Protein 3M9L (pdb70)

Organism: Pseudomonas fluorescens (strain ATCC BAA-477 / NRRL B-23932 / Pf-5) (NCBI:txid220664)

Sequence (197 aa):
SLSEIIKKHWVFDDGTLTIAVHDFAAIREALSIPAEEDDILTTHLAALPADESAAKHAWLLEHERDLAQGSSRRPAPGAVELVRELAGRGYRLGIILTRNAREELAHVTLEAIGLADDCFAEADVLGRDEAPPKPHPGGLLKLAEEAWDVSPSRVVGDYRFDLDCGRAAGTRTVLVNLPDNPWPEELTDWHARDCAQLRDLLSSAEGHHH

CATH classification: 3.40.50.1000 (+1 more: 1.10.260.80)

Structure (mmCIF, N/CA/C/O backbone):
data_3M9L
#
_entry.id   3M9L
#
_cell.length_a   65.990
_cell.length_b   65.990
_cell.length_c   249.775
_cell.angle_alpha   90.00
_cell.angle_beta   90.00
_cell.angle_gamma   120.00
#
_symmetry.space_group_name_H-M   'P 61 2 2'
#
loop_
_entity.id
_entity.type
_entity.pdbx_description
1 polymer 'Hydrolase, haloacid dehalogenase-like family'
2 non-polymer GLYCEROL
3 water water
#
loop_
_atom_site.group_PDB
_atom_site.id
_atom_site.type_symbol
_atom_site.label_atom_id
_atom_site.label_alt_id
_atom_site.label_comp_id
_atom_site.label_asym_id
_atom_site.label_entity_id
_atom_site.label_seq_id
_atom_site.pdbx_PDB_ins_code
_atom_site.Cartn_x
_atom_site.Cartn_y
_atom_site.Cartn_z
_atom_site.occupancy
_atom_site.B_iso_or_equiv
_atom_site.auth_seq_id
_atom_site.auth_comp_id
_atom_site.auth_asym_id
_atom_site.auth_atom_id
_atom_site.pdbx_PDB_model_num
ATOM 6 N N . SER A 1 2 ? 57.295 20.453 30.004 1.00 54.48 2 SER A N 1
ATOM 7 C CA . SER A 1 2 ? 57.954 19.175 30.315 1.00 44.59 2 SER A CA 1
ATOM 8 C C . SER A 1 2 ? 56.988 18.082 29.898 1.00 33.06 2 SER A C 1
ATOM 9 O O . SER A 1 2 ? 55.786 18.197 30.143 1.00 29.28 2 SER A O 1
ATOM 12 N N . LEU A 1 3 ? 57.506 17.040 29.249 1.00 27.81 3 LEU A N 1
ATOM 13 C CA . LEU A 1 3 ? 56.654 16.002 28.681 1.00 21.88 3 LEU A CA 1
ATOM 14 C C . LEU A 1 3 ? 55.792 15.309 29.734 1.00 21.10 3 LEU A C 1
ATOM 15 O O . LEU A 1 3 ? 54.594 15.074 29.513 1.00 22.03 3 LEU A O 1
ATOM 20 N N . SER A 1 4 ? 56.380 15.023 30.896 1.00 24.34 4 SER A N 1
ATOM 21 C CA . SER A 1 4 ? 55.637 14.344 31.970 1.00 27.83 4 SER A CA 1
ATOM 22 C C . SER A 1 4 ? 54.451 15.125 32.545 1.00 26.42 4 SER A C 1
ATOM 23 O O . SER A 1 4 ? 53.557 14.537 33.165 1.00 28.01 4 SER A O 1
ATOM 26 N N . GLU A 1 5 ? 54.441 16.434 32.333 1.00 23.52 5 GLU A N 1
ATOM 27 C CA . GLU A 1 5 ? 53.338 17.276 32.804 1.00 24.40 5 GLU A CA 1
ATOM 28 C C . GLU A 1 5 ? 52.088 17.167 31.925 1.00 25.07 5 GLU A C 1
ATOM 29 O O . GLU A 1 5 ? 50.997 17.592 32.324 1.00 25.57 5 GLU A O 1
ATOM 35 N N . ILE A 1 6 ? 52.237 16.570 30.740 1.00 21.85 6 ILE A N 1
ATOM 36 C CA A ILE A 1 6 ? 51.099 16.324 29.848 0.50 17.37 6 ILE A CA 1
ATOM 37 C CA B ILE A 1 6 ? 51.095 16.332 29.861 0.50 18.20 6 ILE A CA 1
ATOM 38 C C . ILE A 1 6 ? 50.381 15.070 30.311 1.00 17.69 6 ILE A C 1
ATOM 39 O O . ILE A 1 6 ? 50.973 13.986 30.329 1.00 21.16 6 ILE A O 1
ATOM 48 N N . LYS A 1 7 ? 49.113 15.224 30.676 1.00 15.25 7 LYS A N 1
ATOM 49 C CA A LYS A 1 7 ? 48.330 14.134 31.229 0.50 18.60 7 LYS A CA 1
ATOM 50 C CA B LYS A 1 7 ? 48.334 14.131 31.221 0.50 17.40 7 LYS A CA 1
ATOM 51 C C . LYS A 1 7 ? 47.221 13.686 30.287 1.00 19.40 7 LYS A C 1
ATOM 52 O O . LYS A 1 7 ? 46.393 12.854 30.649 1.00 17.54 7 LYS A O 1
ATOM 63 N N . HIS A 1 8 ? 47.233 14.225 29.061 1.00 17.94 8 HIS A N 1
ATOM 64 C CA . HIS A 1 8 ? 46.217 13.921 28.069 1.00 17.68 8 HIS A CA 1
ATOM 65 C C . HIS A 1 8 ? 46.929 13.614 26.753 1.00 15.62 8 HIS A C 1
ATOM 66 O O . HIS A 1 8 ? 47.558 14.495 26.181 1.00 16.43 8 HIS A O 1
ATOM 73 N N . TRP A 1 9 ? 46.870 12.350 26.325 1.00 16.75 9 TRP A N 1
ATOM 74 C CA . TRP A 1 9 ? 47.659 11.857 25.185 1.00 16.11 9 TRP A CA 1
ATOM 75 C C . TRP A 1 9 ? 46.746 11.306 24.112 1.00 14.28 9 TRP A C 1
ATOM 76 O O . TRP A 1 9 ? 45.816 10.530 24.404 1.00 19.12 9 TRP A O 1
ATOM 87 N N . VAL A 1 10 ? 46.994 11.721 22.866 1.00 14.32 10 VAL A N 1
ATOM 88 C CA . VAL A 1 10 ? 46.246 11.234 21.712 1.00 15.99 10 VAL A CA 1
ATOM 89 C C . VAL A 1 10 ? 47.231 10.587 20.741 1.00 13.07 10 VAL A C 1
ATOM 90 O O . VAL A 1 10 ? 48.311 11.118 20.493 1.00 17.08 10 VAL A O 1
ATOM 94 N N . PHE A 1 11 ? 46.850 9.422 20.224 1.00 15.20 11 PHE A N 1
ATOM 95 C CA . PHE A 1 11 ? 47.680 8.668 19.301 1.00 15.01 11 PHE A CA 1
ATOM 96 C C . PHE A 1 11 ? 46.970 8.465 17.966 1.00 14.83 11 PHE A C 1
ATOM 97 O O . PHE A 1 11 ? 45.764 8.195 17.933 1.00 19.30 11 PHE A O 1
ATOM 105 N N . ASP A 1 12 ? 47.740 8.521 16.883 1.00 15.52 12 ASP A N 1
ATOM 106 C CA . ASP A 1 12 ? 47.318 7.936 15.610 1.00 16.54 12 ASP A CA 1
ATOM 107 C C . ASP A 1 12 ? 47.403 6.392 15.788 1.00 19.48 12 ASP A C 1
ATOM 108 O O . ASP A 1 12 ? 48.069 5.911 16.714 1.00 19.15 12 ASP A O 1
ATOM 126 N N . ASP A 1 14 ? 47.485 3.626 12.752 1.00 21.08 14 ASP A N 1
ATOM 127 C CA . ASP A 1 14 ? 48.426 3.114 11.755 1.00 21.00 14 ASP A CA 1
ATOM 128 C C . ASP A 1 14 ? 49.704 3.933 11.723 1.00 19.64 14 ASP A C 1
ATOM 129 O O . ASP A 1 14 ? 49.680 5.154 11.538 1.00 26.24 14 ASP A O 1
ATOM 134 N N . GLY A 1 15 ? 50.830 3.255 11.895 1.00 16.79 15 GLY A N 1
ATOM 135 C CA . GLY A 1 15 ? 52.121 3.903 11.843 1.00 16.25 15 GLY A CA 1
ATOM 136 C C . GLY A 1 15 ? 52.672 4.316 13.205 1.00 15.57 15 GLY A C 1
ATOM 137 O O . GLY A 1 15 ? 53.867 4.573 13.332 1.00 18.58 15 GLY A O 1
ATOM 138 N N . THR A 1 16 ? 51.799 4.395 14.206 1.00 16.64 16 THR A N 1
ATOM 139 C CA . THR A 1 16 ? 52.167 4.844 15.551 1.00 15.94 16 THR A CA 1
ATOM 140 C C . THR A 1 16 ? 52.024 3.717 16.578 1.00 16.91 16 THR A C 1
ATOM 141 O O . THR A 1 16 ? 53.029 3.278 17.160 1.00 19.04 16 THR A O 1
ATOM 145 N N . LEU A 1 17 ? 50.796 3.275 16.803 1.00 16.40 17 LEU A N 1
ATOM 146 C CA . LEU A 1 17 ? 50.542 2.144 17.707 1.00 17.72 17 LEU A CA 1
ATOM 147 C C . LEU A 1 17 ? 50.645 0.784 17.027 1.00 18.91 17 LEU A C 1
ATOM 148 O O . LEU A 1 17 ? 51.038 -0.183 17.665 1.00 18.60 17 LEU A O 1
ATOM 153 N N . THR A 1 18 ? 50.275 0.708 15.753 1.00 18.66 18 THR A N 1
ATOM 154 C CA . THR A 1 18 ? 50.420 -0.545 15.000 1.00 20.32 18 THR A CA 1
ATOM 155 C C . THR A 1 18 ? 51.136 -0.288 13.692 1.00 23.95 18 THR A C 1
ATOM 156 O O . THR A 1 18 ? 51.143 0.838 13.193 1.00 20.29 18 THR A O 1
ATOM 160 N N . ILE A 1 19 ? 51.743 -1.338 13.139 1.00 19.41 19 ILE A N 1
ATOM 161 C CA . ILE A 1 19 ? 52.430 -1.235 11.844 1.00 19.76 19 ILE A CA 1
ATOM 162 C C . ILE A 1 19 ? 52.017 -2.437 10.997 1.00 20.22 19 ILE A C 1
ATOM 163 O O . ILE A 1 19 ? 51.770 -3.519 11.535 1.00 20.88 19 ILE A O 1
ATOM 168 N N . ALA A 1 20 ? 51.911 -2.234 9.676 1.00 20.15 20 ALA A N 1
ATOM 169 C CA . ALA A 1 20 ? 51.593 -3.314 8.775 1.00 19.34 20 ALA A CA 1
ATOM 170 C C . ALA A 1 20 ? 52.742 -4.311 8.786 1.00 16.74 20 ALA A C 1
ATOM 171 O O . ALA A 1 20 ? 53.929 -3.938 8.872 1.00 19.74 20 ALA A O 1
ATOM 173 N N . VAL A 1 21 ? 52.393 -5.586 8.722 1.00 17.92 21 VAL A N 1
ATOM 174 C CA . VAL A 1 21 ? 53.436 -6.583 8.532 1.00 19.52 21 VAL A CA 1
ATOM 175 C C . VAL A 1 21 ? 53.206 -7.254 7.181 1.00 19.12 21 VAL A C 1
ATOM 176 O O . VAL A 1 21 ? 52.110 -7.172 6.599 1.00 18.06 21 VAL A O 1
ATOM 180 N N . HIS A 1 22 ? 54.262 -7.871 6.666 1.00 18.76 22 HIS A N 1
ATOM 181 C CA . HIS A 1 22 ? 54.226 -8.365 5.298 1.00 18.39 22 HIS A CA 1
ATOM 182 C C . HIS A 1 22 ? 54.774 -9.778 5.217 1.00 19.27 22 HIS A C 1
ATOM 183 O O . HIS A 1 22 ? 55.495 -10.237 6.108 1.00 18.27 22 HIS A O 1
ATOM 190 N N . ASP A 1 23 ? 54.444 -10.439 4.113 1.00 18.34 23 ASP A N 1
ATOM 191 C CA . ASP A 1 23 ? 54.774 -11.840 3.920 1.00 16.69 23 ASP A CA 1
ATOM 192 C C . ASP A 1 23 ? 56.240 -11.961 3.504 1.00 16.66 23 ASP A C 1
ATOM 193 O O . ASP A 1 23 ? 56.573 -11.862 2.321 1.00 16.45 23 ASP A O 1
ATOM 198 N N . PHE A 1 24 ? 57.104 -12.179 4.492 1.00 14.85 24 PHE A N 1
ATOM 199 C CA . PHE A 1 24 ? 58.542 -12.339 4.247 1.00 15.43 24 PHE A CA 1
ATOM 200 C C . PHE A 1 24 ? 58.889 -13.451 3.256 1.00 18.09 24 PHE A C 1
ATOM 201 O O . PHE A 1 24 ? 59.763 -13.262 2.417 1.00 16.15 24 PHE A O 1
ATOM 209 N N . ALA A 1 25 ? 58.249 -14.611 3.388 1.00 17.55 25 ALA A N 1
ATOM 210 C CA . ALA A 1 25 ? 58.545 -15.738 2.479 1.00 17.90 25 ALA A CA 1
ATOM 211 C C . ALA A 1 25 ? 58.215 -15.372 1.028 1.00 16.13 25 ALA A C 1
ATOM 212 O O . ALA A 1 25 ? 58.971 -15.690 0.120 1.00 17.48 25 ALA A O 1
ATOM 214 N N . ALA A 1 26 ? 57.096 -14.688 0.830 1.00 13.88 26 ALA A N 1
ATOM 215 C CA . ALA A 1 26 ? 56.693 -14.246 -0.516 1.00 14.21 26 ALA A CA 1
ATOM 216 C C . ALA A 1 26 ? 57.641 -13.190 -1.077 1.00 17.62 26 ALA A C 1
ATOM 217 O O . ALA A 1 26 ? 57.982 -13.215 -2.262 1.00 15.77 26 ALA A O 1
ATOM 219 N N . ILE A 1 27 ? 58.088 -12.272 -0.226 1.00 16.31 27 ILE A N 1
ATOM 220 C CA . ILE A 1 27 ? 59.107 -11.293 -0.645 1.00 14.43 27 ILE A CA 1
ATOM 221 C C . ILE A 1 27 ? 60.423 -11.960 -1.032 1.00 14.71 27 ILE A C 1
ATOM 222 O O . ILE A 1 27 ? 60.993 -11.655 -2.083 1.00 14.12 27 ILE A O 1
ATOM 227 N N . ARG A 1 28 ? 60.877 -12.912 -0.215 1.00 13.51 28 ARG A N 1
ATOM 228 C CA . ARG A 1 28 ? 62.148 -13.575 -0.466 1.00 12.99 28 ARG A CA 1
ATOM 229 C C . ARG A 1 28 ? 62.124 -14.343 -1.778 1.00 15.12 28 ARG A C 1
ATOM 230 O O . ARG A 1 28 ? 63.110 -14.358 -2.512 1.00 18.18 28 ARG A O 1
ATOM 238 N N . GLU A 1 29 ? 60.982 -14.962 -2.049 1.00 15.99 29 GLU A N 1
ATOM 239 C CA . GLU A 1 29 ? 60.798 -15.728 -3.289 1.00 16.53 29 GLU A CA 1
ATOM 240 C C . GLU A 1 29 ? 60.810 -14.810 -4.518 1.00 16.55 29 GLU A C 1
ATOM 241 O O . GLU A 1 29 ? 61.574 -15.037 -5.462 1.00 18.30 29 GLU A O 1
ATOM 247 N N . ALA A 1 30 ? 59.981 -13.767 -4.476 1.00 14.97 30 ALA A N 1
ATOM 248 C CA . ALA A 1 30 ? 59.857 -12.825 -5.590 1.00 15.49 30 ALA A CA 1
ATOM 249 C C . ALA A 1 30 ? 61.144 -12.067 -5.902 1.00 16.45 30 ALA A C 1
ATOM 250 O O . ALA A 1 30 ? 61.452 -11.827 -7.072 1.00 17.69 30 ALA A O 1
ATOM 252 N N . LEU A 1 31 ? 61.889 -11.716 -4.856 1.00 15.89 31 LEU A N 1
ATOM 253 C CA . LEU A 1 31 ? 63.107 -10.923 -5.005 1.00 15.31 31 LEU A CA 1
ATOM 254 C C . LEU A 1 31 ? 64.389 -11.731 -4.992 1.00 15.89 31 LEU A C 1
ATOM 255 O O . LEU A 1 31 ? 65.481 -11.159 -5.017 1.00 14.89 31 LEU A O 1
ATOM 260 N N . SER A 1 32 ? 64.268 -13.056 -4.951 1.00 17.16 32 SER A N 1
ATOM 261 C CA . SER A 1 32 ? 65.431 -13.941 -5.039 1.00 18.60 32 SER A CA 1
ATOM 262 C C . SER A 1 32 ? 66.451 -13.668 -3.916 1.00 16.32 32 SER A C 1
ATOM 263 O O . SER A 1 32 ? 67.670 -13.542 -4.148 1.00 16.76 32 SER A O 1
ATOM 266 N N . ILE A 1 33 ? 65.944 -13.560 -2.692 1.00 16.62 33 ILE A N 1
ATOM 267 C CA . ILE A 1 33 ? 66.798 -13.291 -1.538 1.00 15.80 33 ILE A CA 1
ATOM 268 C C . ILE A 1 33 ? 67.234 -14.642 -0.970 1.00 15.92 33 ILE A C 1
ATOM 269 O O . ILE A 1 33 ? 66.376 -15.509 -0.701 1.00 19.53 33 ILE A O 1
ATOM 274 N N . PRO A 1 34 ? 68.545 -14.823 -0.793 1.00 17.51 34 PRO A N 1
ATOM 275 C CA . PRO A 1 34 ? 69.051 -16.036 -0.165 1.00 21.12 34 PRO A CA 1
ATOM 276 C C . PRO A 1 34 ? 68.599 -16.094 1.297 1.00 20.48 34 PRO A C 1
ATOM 277 O O . PRO A 1 34 ? 68.474 -15.060 1.963 1.00 18.52 34 PRO A O 1
ATOM 281 N N . ALA A 1 35 ? 68.366 -17.302 1.778 1.00 18.01 35 ALA A N 1
ATOM 282 C CA . ALA A 1 35 ? 67.928 -17.532 3.171 1.00 18.55 35 ALA A CA 1
ATOM 283 C C . ALA A 1 35 ? 68.865 -16.955 4.222 1.00 16.70 35 ALA A C 1
ATOM 284 O O . ALA A 1 35 ? 68.420 -16.538 5.291 1.00 17.60 35 ALA A O 1
ATOM 286 N N . GLU A 1 36 ? 70.159 -16.939 3.919 1.00 18.44 36 GLU A N 1
ATOM 287 C CA A GLU A 1 36 ? 71.162 -16.444 4.859 0.50 21.88 36 GLU A CA 1
ATOM 288 C CA B GLU A 1 36 ? 71.162 -16.443 4.859 0.50 17.00 36 GLU A CA 1
ATOM 289 C C . GLU A 1 36 ? 71.265 -14.922 4.933 1.00 21.09 36 GLU A C 1
ATOM 290 O O . GLU A 1 36 ? 71.958 -14.379 5.793 1.00 19.42 36 GLU A O 1
ATOM 301 N N . ASP A 1 37 ? 70.573 -14.241 4.026 1.00 18.26 37 ASP A N 1
ATOM 302 C CA . ASP A 1 37 ? 70.589 -12.776 3.980 1.00 16.25 37 ASP A CA 1
ATOM 303 C C . ASP A 1 37 ? 69.299 -12.144 4.499 1.00 17.62 37 ASP A C 1
ATOM 304 O O . ASP A 1 37 ? 68.218 -12.662 4.310 1.00 19.54 37 ASP A O 1
ATOM 309 N N . ASP A 1 38 ? 69.448 -10.992 5.142 1.00 16.43 38 ASP A N 1
ATOM 310 C CA . ASP A 1 38 ? 68.322 -10.119 5.456 1.00 13.16 38 ASP A CA 1
ATOM 311 C C . ASP A 1 38 ? 67.845 -9.469 4.152 1.00 16.02 38 ASP A C 1
ATOM 312 O O . ASP A 1 38 ? 68.665 -9.112 3.305 1.00 18.35 38 ASP A O 1
ATOM 317 N N . ILE A 1 39 ? 66.534 -9.308 3.997 1.00 15.78 39 ILE A N 1
ATOM 318 C CA . ILE A 1 39 ? 65.975 -8.751 2.737 1.00 16.27 39 ILE A CA 1
ATOM 319 C C . ILE A 1 39 ? 66.542 -7.364 2.378 1.00 16.02 39 ILE A C 1
ATOM 320 O O . ILE A 1 39 ? 67.069 -7.173 1.277 1.00 15.44 39 ILE A O 1
ATOM 325 N N . LEU A 1 40 ? 66.437 -6.413 3.298 1.00 16.07 40 LEU A N 1
ATOM 326 C CA . LEU A 1 40 ? 66.906 -5.043 3.036 1.00 19.24 40 LEU A CA 1
ATOM 327 C C . LEU A 1 40 ? 68.398 -4.961 2.820 1.00 20.33 40 LEU A C 1
ATOM 328 O O . LEU A 1 40 ? 68.856 -4.288 1.906 1.00 20.42 40 LEU A O 1
ATOM 333 N N . THR A 1 41 ? 69.168 -5.650 3.659 1.00 19.02 41 THR A N 1
ATOM 334 C CA A THR A 1 41 ? 70.630 -5.674 3.537 0.50 19.18 41 THR A CA 1
ATOM 335 C CA B THR A 1 41 ? 70.615 -5.592 3.490 0.50 21.34 41 THR A CA 1
ATOM 336 C C . THR A 1 41 ? 71.055 -6.235 2.178 1.00 23.73 41 THR A C 1
ATOM 337 O O . THR A 1 41 ? 71.952 -5.706 1.516 1.00 20.81 41 THR A O 1
ATOM 344 N N . HIS A 1 42 ? 70.403 -7.330 1.778 1.00 18.94 42 HIS A N 1
ATOM 345 C CA . HIS A 1 42 ? 70.693 -7.968 0.484 1.00 16.46 42 HIS A CA 1
ATOM 346 C C . HIS A 1 42 ? 70.395 -7.019 -0.670 1.00 21.79 42 HIS A C 1
ATOM 347 O O . HIS A 1 42 ? 71.200 -6.882 -1.588 1.00 22.85 42 HIS A O 1
ATOM 354 N N . LEU A 1 43 ? 69.240 -6.370 -0.609 1.00 18.83 43 LEU A N 1
ATOM 355 C CA . LEU A 1 43 ? 68.848 -5.419 -1.654 1.00 22.13 43 LEU A CA 1
ATOM 356 C C . LEU A 1 43 ? 69.803 -4.235 -1.744 1.00 23.73 43 LEU A C 1
ATOM 357 O O . LEU A 1 43 ? 70.180 -3.836 -2.845 1.00 26.10 43 LEU A O 1
ATOM 362 N N . ALA A 1 44 ? 70.231 -3.709 -0.595 1.00 24.85 44 ALA A N 1
ATOM 363 C CA . ALA A 1 44 ? 71.190 -2.600 -0.594 1.00 25.62 44 ALA A CA 1
ATOM 364 C C . ALA A 1 44 ? 72.540 -2.988 -1.210 1.00 28.33 44 ALA A C 1
ATOM 365 O O . ALA A 1 44 ? 73.216 -2.139 -1.781 1.00 33.42 44 ALA A O 1
ATOM 367 N N . ALA A 1 45 ? 72.919 -4.266 -1.120 1.00 27.82 45 ALA A N 1
ATOM 368 C CA . ALA A 1 45 ? 74.192 -4.725 -1.678 1.00 32.22 45 ALA A CA 1
ATOM 369 C C . ALA A 1 45 ? 74.160 -5.030 -3.185 1.00 30.82 45 ALA A C 1
ATOM 370 O O . ALA A 1 45 ? 75.211 -5.175 -3.810 1.00 31.20 45 ALA A O 1
ATOM 372 N N . LEU A 1 46 ? 72.962 -5.119 -3.765 1.00 27.69 46 LEU A N 1
ATOM 373 C CA . LEU A 1 46 ? 72.800 -5.396 -5.203 1.00 26.76 46 LEU A CA 1
ATOM 374 C C . LEU A 1 46 ? 73.252 -4.228 -6.101 1.00 26.30 46 LEU A C 1
ATOM 375 O O . LEU A 1 46 ? 73.277 -3.082 -5.642 1.00 24.09 46 LEU A O 1
ATOM 380 N N . PRO A 1 47 ? 73.563 -4.510 -7.387 1.00 28.77 47 PRO A N 1
ATOM 381 C CA . PRO A 1 47 ? 73.796 -3.400 -8.315 1.00 29.13 47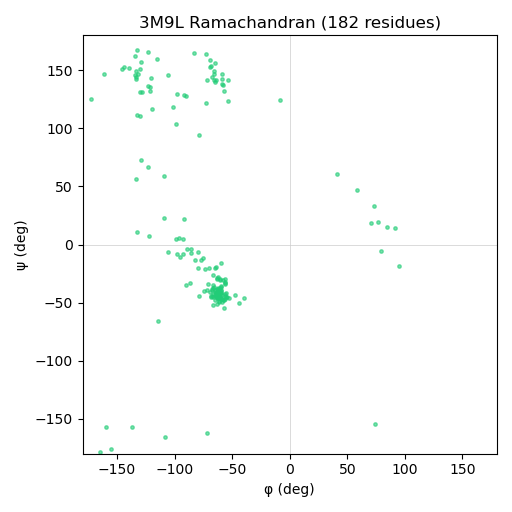 PRO A CA 1
ATOM 382 C C . PRO A 1 47 ? 72.622 -2.433 -8.307 1.00 28.76 47 PRO A C 1
ATOM 383 O O . PRO A 1 47 ? 71.473 -2.865 -8.173 1.00 24.06 47 PRO A O 1
ATOM 387 N N . ALA A 1 48 ? 72.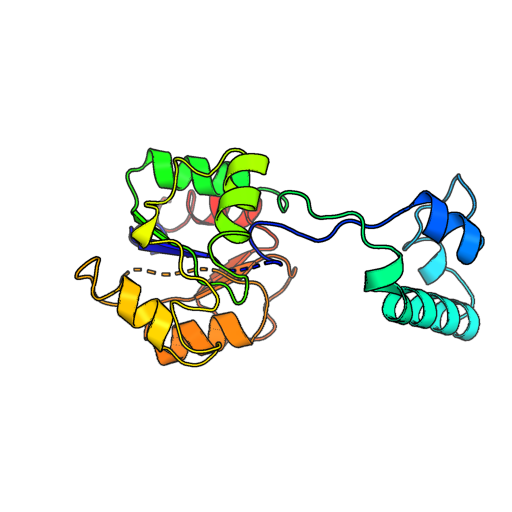923 -1.138 -8.392 1.00 26.33 48 ALA A N 1
ATOM 388 C CA . ALA A 1 48 ? 71.917 -0.070 -8.272 1.00 26.77 48 ALA A CA 1
ATOM 389 C C . ALA A 1 48 ? 70.598 -0.273 -9.033 1.00 24.49 48 ALA A C 1
ATOM 390 O O . ALA A 1 48 ? 69.518 -0.136 -8.446 1.00 23.82 48 ALA A O 1
ATOM 392 N N . ASP A 1 49 ? 70.673 -0.606 -10.323 1.00 24.55 49 ASP A N 1
ATOM 393 C CA . ASP A 1 49 ? 69.465 -0.780 -11.143 1.00 19.49 49 ASP A CA 1
ATOM 394 C C . ASP A 1 49 ? 68.622 -1.988 -10.698 1.00 20.74 49 ASP A C 1
ATOM 395 O O . ASP A 1 49 ? 67.387 -1.939 -10.741 1.00 21.97 49 ASP A O 1
ATOM 400 N N . GLU A 1 50 ? 69.297 -3.067 -10.305 1.00 21.29 50 GLU A N 1
ATOM 401 C CA . GLU A 1 50 ? 68.604 -4.244 -9.797 1.00 21.63 50 GLU A CA 1
ATOM 402 C C . GLU A 1 50 ? 67.919 -3.924 -8.461 1.00 21.33 50 GLU A C 1
ATOM 403 O O . GLU A 1 50 ? 66.748 -4.268 -8.254 1.00 19.97 50 GLU A O 1
ATOM 409 N N . SER A 1 51 ? 68.648 -3.249 -7.570 1.00 21.25 51 SER A N 1
ATOM 410 C CA . SER A 1 51 ? 68.084 -2.848 -6.271 1.00 19.63 51 SER A CA 1
ATOM 411 C C . SER A 1 51 ? 66.857 -1.953 -6.466 1.00 19.52 51 SER A C 1
ATOM 412 O O . SER A 1 51 ? 65.824 -2.141 -5.824 1.00 18.01 51 SER A O 1
ATOM 415 N N . ALA A 1 52 ? 66.973 -1.006 -7.394 1.00 20.65 52 ALA A N 1
ATOM 416 C CA . ALA A 1 52 ? 65.885 -0.071 -7.688 1.00 20.38 52 ALA A CA 1
ATOM 417 C C . ALA A 1 52 ? 64.640 -0.785 -8.201 1.00 16.40 52 ALA A C 1
ATOM 418 O O . ALA A 1 52 ? 63.549 -0.473 -7.780 1.00 18.57 52 ALA A O 1
ATOM 420 N N . ALA A 1 53 ? 64.822 -1.752 -9.098 1.00 17.59 53 ALA A N 1
ATOM 421 C CA . ALA A 1 53 ? 63.694 -2.482 -9.666 1.00 15.12 53 ALA A CA 1
ATOM 422 C C . ALA A 1 53 ? 62.986 -3.282 -8.577 1.00 16.09 53 ALA A C 1
ATOM 423 O O . ALA A 1 53 ? 61.756 -3.314 -8.526 1.00 16.20 53 ALA A O 1
ATOM 425 N N . LYS A 1 54 ? 63.773 -3.883 -7.688 1.00 17.28 54 LYS A N 1
ATOM 426 C CA . LYS A 1 54 ? 63.205 -4.750 -6.642 1.00 16.71 54 LYS A CA 1
ATOM 427 C C . LYS A 1 54 ? 62.524 -3.958 -5.525 1.00 15.49 54 LYS A C 1
ATOM 428 O O . LYS A 1 54 ? 61.446 -4.314 -5.076 1.00 16.19 54 LYS A O 1
ATOM 434 N N . HIS A 1 55 ? 63.125 -2.841 -5.124 1.00 17.80 55 HIS A N 1
ATOM 435 C CA . HIS A 1 55 ? 62.448 -1.908 -4.198 1.00 18.37 55 HIS A CA 1
ATOM 436 C C . HIS A 1 55 ? 61.155 -1.334 -4.769 1.00 18.67 55 HIS A C 1
ATOM 437 O O . HIS A 1 55 ? 60.161 -1.219 -4.059 1.00 19.92 55 HIS A O 1
ATOM 444 N N . ALA A 1 56 ? 61.155 -1.010 -6.064 1.00 16.98 56 ALA A N 1
ATOM 445 C CA . ALA A 1 56 ? 59.943 -0.510 -6.708 1.00 15.41 56 ALA A CA 1
ATOM 446 C C . ALA A 1 56 ? 58.852 -1.557 -6.689 1.00 16.28 56 AL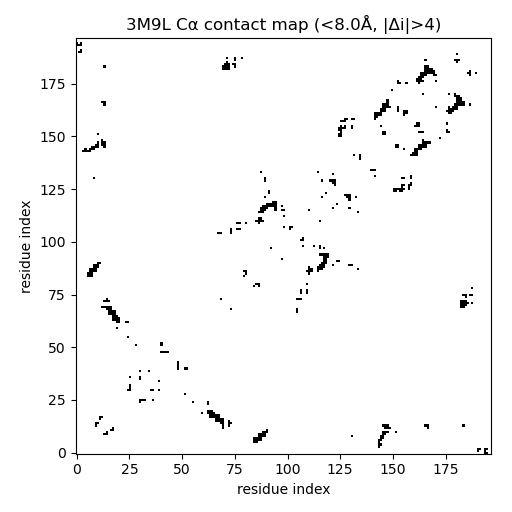A A C 1
ATOM 447 O O . ALA A 1 56 ? 57.701 -1.243 -6.434 1.00 19.09 56 ALA A O 1
ATOM 449 N N . TRP A 1 57 ? 59.233 -2.813 -6.937 1.00 16.59 57 TRP A N 1
ATOM 450 C CA . TRP A 1 57 ? 58.260 -3.907 -6.945 1.00 15.75 57 TRP A CA 1
ATOM 451 C C . TRP A 1 57 ? 57.650 -4.071 -5.553 1.00 15.23 57 TRP A C 1
ATOM 452 O O . TRP A 1 57 ? 56.441 -4.262 -5.376 1.00 15.42 57 TRP A O 1
ATOM 463 N N . LEU A 1 58 ? 58.503 -3.978 -4.545 1.00 17.32 58 LEU A N 1
ATOM 464 C CA . LEU A 1 58 ? 58.086 -4.175 -3.168 1.00 19.46 58 LEU A CA 1
ATOM 465 C C . LEU A 1 58 ? 57.061 -3.102 -2.780 1.00 19.33 58 LEU A C 1
ATOM 466 O O . LEU A 1 58 ? 55.991 -3.409 -2.255 1.00 17.52 58 LEU A O 1
ATOM 471 N N . LEU A 1 59 ? 57.351 -1.851 -3.126 1.00 15.74 59 LEU A N 1
ATOM 472 C CA . LEU A 1 59 ? 56.414 -0.759 -2.871 1.00 19.90 59 LEU A CA 1
ATOM 473 C C . LEU A 1 59 ? 55.108 -0.925 -3.660 1.00 23.41 59 LEU A C 1
ATOM 474 O O . LEU A 1 59 ? 54.010 -0.771 -3.118 1.00 22.71 59 LEU A O 1
ATOM 479 N N . GLU A 1 60 ? 55.225 -1.288 -4.935 1.00 19.17 60 GLU A N 1
ATOM 480 C CA . GLU A 1 60 ? 54.055 -1.550 -5.793 1.00 19.50 60 GLU A CA 1
ATOM 481 C C . GLU A 1 60 ? 53.119 -2.613 -5.211 1.00 24.38 60 GLU A C 1
ATOM 482 O O . GLU A 1 60 ? 51.901 -2.544 -5.386 1.00 25.91 60 GLU A O 1
ATOM 488 N N . HIS A 1 61 ? 53.701 -3.599 -4.524 1.00 18.50 61 HIS A N 1
ATOM 489 C CA . HIS A 1 61 ? 52.909 -4.733 -4.055 1.00 14.66 61 HIS A CA 1
ATOM 490 C C . HIS A 1 61 ? 52.701 -4.751 -2.549 1.00 18.45 61 HIS A C 1
ATOM 491 O O . HIS A 1 61 ? 52.386 -5.787 -1.964 1.00 16.67 61 HIS A O 1
ATOM 498 N N . GLU A 1 62 ? 52.822 -3.577 -1.930 1.00 18.85 62 GLU A N 1
ATOM 499 C CA . GLU A 1 62 ? 52.721 -3.479 -0.480 1.00 18.48 62 GLU A CA 1
ATOM 500 C C . GLU A 1 62 ? 51.398 -4.074 0.015 1.00 19.04 62 GLU A C 1
ATOM 501 O O . GLU A 1 62 ? 51.392 -4.844 0.980 1.00 21.52 62 GLU A O 1
ATOM 507 N N . ARG A 1 63 ? 50.286 -3.749 -0.638 1.00 19.93 63 ARG A N 1
ATOM 508 C CA . ARG A 1 63 ? 48.997 -4.285 -0.193 1.00 21.37 63 ARG A CA 1
ATOM 509 C C . ARG A 1 63 ? 48.848 -5.778 -0.495 1.00 23.26 63 ARG A C 1
ATOM 510 O O . ARG A 1 63 ? 48.335 -6.510 0.336 1.00 22.47 63 ARG A O 1
ATOM 518 N N . ASP A 1 64 ? 49.335 -6.218 -1.654 1.00 22.46 64 ASP A N 1
ATOM 519 C CA . ASP A 1 64 ? 49.367 -7.653 -2.006 1.00 19.55 64 ASP A CA 1
ATOM 520 C C . ASP A 1 64 ? 50.114 -8.515 -0.975 1.00 23.04 64 ASP A C 1
ATOM 521 O O . ASP A 1 64 ? 49.773 -9.677 -0.759 1.00 23.40 64 ASP A O 1
ATOM 526 N N . LEU A 1 65 ? 51.143 -7.940 -0.364 1.00 17.18 65 LEU A N 1
ATOM 527 C CA . LEU A 1 65 ? 52.043 -8.672 0.537 1.00 14.07 65 LEU A CA 1
ATOM 528 C C . LEU A 1 65 ? 51.655 -8.529 2.005 1.00 18.58 65 LEU A C 1
ATOM 529 O O . LEU A 1 65 ? 52.218 -9.217 2.864 1.00 19.31 65 LEU A O 1
ATOM 534 N N . ALA A 1 66 ? 50.726 -7.618 2.293 1.00 21.78 66 ALA A N 1
ATOM 535 C CA . ALA A 1 66 ? 50.367 -7.316 3.672 1.00 22.58 66 ALA A CA 1
ATOM 536 C C . ALA A 1 66 ? 49.668 -8.498 4.337 1.00 26.11 66 ALA A C 1
ATOM 537 O O . ALA A 1 66 ? 48.922 -9.252 3.688 1.00 24.54 66 ALA A O 1
ATOM 539 N N . GLN A 1 67 ? 49.945 -8.667 5.627 1.00 24.08 67 GLN A N 1
ATOM 540 C CA . GLN A 1 67 ? 49.337 -9.731 6.437 1.00 24.40 67 GLN A CA 1
ATOM 541 C C . GLN A 1 67 ? 48.859 -9.155 7.765 1.00 26.72 67 GLN A C 1
ATOM 542 O O . GLN A 1 67 ? 49.282 -9.612 8.836 1.00 27.25 67 GLN A O 1
ATOM 548 N N . GLY A 1 68 ? 48.009 -8.137 7.680 1.00 24.07 68 GLY A N 1
ATOM 549 C CA . GLY A 1 68 ? 47.465 -7.493 8.865 1.00 25.95 68 GLY A CA 1
ATOM 550 C C . GLY A 1 68 ? 48.523 -6.627 9.509 1.00 24.31 68 GLY A C 1
ATOM 551 O O . GLY A 1 68 ? 49.473 -6.179 8.841 1.00 21.89 68 GLY A O 1
ATOM 552 N N . SER A 1 69 ? 48.372 -6.412 10.810 1.00 24.76 69 SER A N 1
ATOM 553 C CA A SER A 1 69 ? 49.255 -5.507 11.543 0.50 22.27 69 SER A CA 1
ATOM 554 C CA B SER A 1 69 ? 49.243 -5.501 11.547 0.50 23.80 69 SER A CA 1
ATOM 555 C C . SER A 1 69 ? 49.723 -6.113 12.858 1.00 24.12 69 SER A C 1
ATOM 556 O O . SER A 1 69 ? 49.160 -7.111 13.322 1.00 26.70 69 SER A O 1
ATOM 561 N N . ARG A 1 70 ? 50.771 -5.510 13.429 1.00 21.65 70 ARG A N 1
ATOM 562 C CA A ARG A 1 70 ? 51.289 -5.885 14.749 0.50 21.20 70 ARG A CA 1
ATOM 563 C CA B ARG A 1 70 ? 51.310 -5.883 14.739 0.50 22.34 70 ARG A CA 1
ATOM 564 C C . ARG A 1 70 ? 51.519 -4.604 15.560 1.00 21.13 70 ARG A C 1
ATOM 565 O O . ARG A 1 70 ? 51.613 -3.523 14.988 1.00 19.94 70 ARG A O 1
ATOM 580 N N . PRO A 1 71 ? 51.620 -4.723 16.907 1.00 23.07 71 PRO A N 1
ATOM 581 C CA . PRO A 1 71 ? 51.939 -3.493 17.621 1.00 16.70 71 PRO A CA 1
ATOM 582 C C . PRO A 1 71 ? 53.316 -2.977 17.240 1.00 17.92 71 PRO A C 1
ATOM 583 O O . PRO A 1 71 ? 54.258 -3.757 17.037 1.00 19.16 71 PRO A O 1
ATOM 587 N N . ALA A 1 72 ? 53.424 -1.660 17.135 1.00 15.02 72 ALA A N 1
ATOM 588 C CA . ALA A 1 72 ? 54.697 -1.003 16.867 1.00 18.72 72 ALA A CA 1
ATOM 589 C C . ALA A 1 72 ? 55.632 -1.128 18.069 1.00 17.12 72 ALA A C 1
ATOM 590 O O . ALA A 1 72 ? 55.171 -1.337 19.205 1.00 20.06 72 ALA A O 1
ATOM 592 N N . PRO A 1 73 ? 56.962 -1.099 17.833 1.00 21.06 73 PRO A N 1
ATOM 593 C CA . PRO A 1 73 ? 57.917 -1.300 18.924 1.00 20.58 73 PRO A CA 1
ATOM 594 C C . PRO A 1 73 ? 57.694 -0.365 20.102 1.00 19.70 73 PRO A C 1
ATOM 595 O O . PRO A 1 73 ? 57.664 0.861 19.928 1.00 17.81 73 PRO A O 1
ATOM 599 N N . GLY A 1 74 ? 57.500 -0.943 21.294 1.00 18.51 74 GLY A N 1
ATOM 600 C CA . GLY A 1 74 ? 57.305 -0.138 22.489 1.00 19.86 74 GLY A CA 1
ATOM 601 C C . GLY A 1 74 ? 55.896 0.440 22.669 1.00 15.98 74 GLY A C 1
ATOM 602 O O . GLY A 1 74 ? 55.628 1.075 23.699 1.00 17.74 74 GLY A O 1
ATOM 603 N N . ALA A 1 75 ? 55.014 0.259 21.690 1.00 15.31 75 ALA A N 1
ATOM 604 C CA . ALA A 1 75 ? 53.658 0.891 21.757 1.00 18.87 75 ALA A CA 1
ATOM 605 C C . ALA A 1 75 ? 52.822 0.401 22.930 1.00 19.37 75 ALA A C 1
ATOM 606 O O . ALA A 1 75 ? 52.276 1.202 23.701 1.00 15.92 75 ALA A O 1
ATOM 608 N N . VAL A 1 76 ? 52.714 -0.917 23.058 1.00 17.29 76 VAL A N 1
ATOM 609 C CA . VAL A 1 76 ? 51.991 -1.527 24.181 1.00 17.95 76 VAL A CA 1
ATOM 610 C C . VAL A 1 76 ? 52.539 -1.062 25.522 1.00 18.29 76 VAL A C 1
ATOM 611 O O . VAL A 1 76 ? 51.774 -0.649 26.410 1.00 16.06 76 VAL A O 1
ATOM 615 N N . GLU A 1 77 ? 53.867 -1.086 25.650 1.00 18.85 77 GLU A N 1
ATOM 616 C CA . GLU A 1 77 ? 54.542 -0.735 26.891 1.00 23.05 77 GLU A CA 1
ATOM 617 C C . GLU A 1 77 ? 54.279 0.725 27.233 1.00 17.53 77 GLU A C 1
ATOM 618 O O . GLU A 1 77 ? 53.987 1.066 28.391 1.00 16.58 77 GLU A O 1
ATOM 624 N N . LEU A 1 78 ? 54.355 1.587 26.222 1.00 17.41 78 LEU A N 1
ATOM 625 C CA . LEU A 1 78 ? 54.106 3.022 26.453 1.00 16.91 78 LEU A CA 1
ATOM 626 C C . LEU A 1 78 ? 52.648 3.290 26.887 1.00 16.96 78 LEU A C 1
ATOM 627 O O . LEU A 1 78 ? 52.411 4.044 27.843 1.00 16.40 78 LEU A O 1
ATOM 632 N N . VAL A 1 79 ? 51.687 2.707 26.182 1.00 14.45 79 VAL A N 1
ATOM 633 C CA . VAL A 1 79 ? 50.264 2.933 26.508 1.00 15.09 79 VAL A CA 1
ATOM 634 C C . VAL A 1 79 ? 49.962 2.418 27.927 1.00 19.10 79 VAL A C 1
ATOM 635 O O . VAL A 1 79 ? 49.289 3.082 28.723 1.00 17.83 79 VAL A O 1
ATOM 639 N N . ARG A 1 80 ? 50.486 1.237 28.249 1.00 15.72 80 ARG A N 1
ATOM 640 C CA . ARG A 1 80 ? 50.297 0.712 29.602 1.00 16.09 80 ARG A CA 1
ATOM 641 C C . ARG A 1 80 ? 50.920 1.593 30.677 1.00 15.03 80 ARG A C 1
ATOM 642 O O . ARG A 1 80 ? 50.340 1.778 31.756 1.00 16.35 80 ARG A O 1
ATOM 650 N N . GLU A 1 81 ? 52.109 2.127 30.414 1.00 14.50 81 GLU A N 1
ATOM 651 C CA . GLU A 1 81 ? 52.745 3.069 31.333 1.00 17.13 81 GLU A CA 1
ATOM 652 C C . GLU A 1 81 ? 51.872 4.312 31.579 1.00 15.21 81 GLU A C 1
ATOM 653 O O . GLU A 1 81 ? 51.647 4.711 32.734 1.00 14.61 81 GLU A O 1
ATOM 659 N N . LEU A 1 82 ? 51.389 4.909 30.492 1.00 16.13 82 LEU A N 1
ATOM 660 C CA . LEU A 1 82 ? 50.540 6.102 30.573 1.00 17.51 82 LEU A CA 1
ATOM 661 C C . LEU A 1 82 ? 49.229 5.803 31.295 1.00 13.16 82 LEU A C 1
ATOM 662 O O . LEU A 1 82 ? 48.837 6.555 32.193 1.00 16.46 82 LEU A O 1
ATOM 667 N N . ALA A 1 83 ? 48.567 4.697 30.944 1.00 17.49 83 ALA A N 1
ATOM 668 C CA . ALA A 1 83 ? 47.314 4.303 31.592 1.00 17.28 83 ALA A CA 1
ATOM 669 C C . ALA A 1 83 ? 47.554 4.074 33.091 1.00 20.73 83 ALA A C 1
ATOM 670 O O . ALA A 1 83 ? 46.735 4.480 33.933 1.00 19.59 83 ALA A O 1
ATOM 672 N N . GLY A 1 84 ? 48.686 3.444 33.413 1.00 16.75 84 GLY A N 1
ATOM 673 C CA . GLY A 1 84 ? 49.083 3.211 34.817 1.00 15.38 84 GLY A CA 1
ATOM 674 C C . GLY A 1 84 ? 49.225 4.458 35.668 1.00 16.40 84 GLY A C 1
ATOM 675 O O . GLY A 1 84 ? 48.999 4.409 36.880 1.00 18.18 84 GLY A O 1
ATOM 676 N N . ARG A 1 85 ? 49.608 5.571 35.040 1.00 15.18 85 ARG A N 1
ATOM 677 C CA . ARG A 1 85 ? 49.673 6.876 35.711 1.00 14.77 85 ARG A CA 1
ATOM 678 C C . ARG A 1 85 ? 48.300 7.515 35.936 1.00 17.14 85 ARG A C 1
ATOM 679 O O . ARG A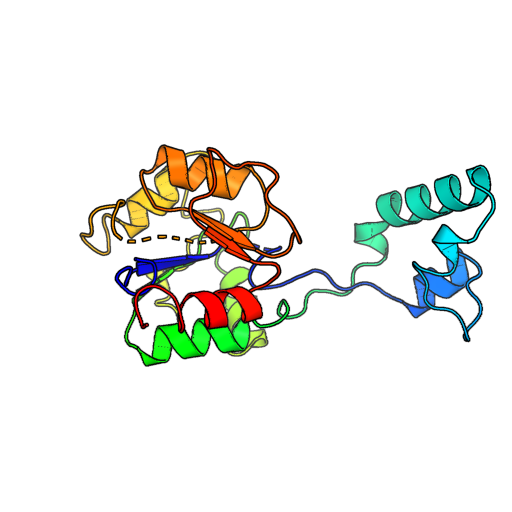 1 85 ? 48.187 8.513 36.657 1.00 20.62 85 ARG A O 1
ATOM 687 N N . GLY A 1 86 ? 47.278 6.955 35.305 1.00 18.26 86 GLY A N 1
ATOM 688 C CA . GLY A 1 86 ? 45.925 7.524 35.350 1.00 21.28 86 GLY A CA 1
ATOM 689 C C . GLY A 1 86 ? 45.723 8.616 34.303 1.00 25.81 86 GLY A C 1
ATOM 690 O O . GLY A 1 86 ? 44.753 9.388 34.377 1.00 21.67 86 GLY A O 1
ATOM 691 N N . TYR A 1 87 ? 46.630 8.684 33.323 1.00 20.86 87 TYR A N 1
ATOM 692 C CA . TYR A 1 87 ? 46.512 9.669 32.229 1.00 21.00 87 TYR A CA 1
ATOM 693 C C . TYR A 1 87 ? 45.328 9.362 31.315 1.00 20.43 87 TYR A C 1
ATOM 694 O O . TYR A 1 87 ? 44.880 8.206 31.200 1.00 19.61 87 TYR A O 1
ATOM 703 N N . ARG A 1 88 ? 44.789 10.380 30.670 1.00 17.77 88 ARG A N 1
ATOM 704 C CA . ARG A 1 88 ? 43.652 10.204 29.780 1.00 18.09 88 ARG A CA 1
ATOM 705 C C . ARG A 1 88 ? 44.167 9.977 28.379 1.00 17.30 88 ARG A C 1
ATOM 706 O O . ARG A 1 88 ? 44.921 10.722 27.948 1.00 19.01 88 ARG A O 1
ATOM 714 N N . LEU A 1 89 ? 43.718 8.932 27.723 1.00 17.71 89 LEU A N 1
ATOM 715 C CA . LEU A 1 89 ? 44.269 8.525 26.432 1.00 16.84 89 LEU A CA 1
ATOM 716 C C . LEU A 1 89 ? 43.188 8.474 25.362 1.00 16.59 89 LEU A C 1
ATOM 717 O O . LEU A 1 89 ? 42.087 7.952 25.583 1.00 19.93 89 LEU A O 1
ATOM 722 N N . GLY A 1 90 ? 43.521 8.998 24.190 1.00 18.34 90 GLY A N 1
ATOM 723 C CA . GLY A 1 90 ? 42.605 8.972 23.066 1.00 17.74 90 GLY A CA 1
ATOM 724 C C . GLY A 1 90 ? 43.263 8.507 21.791 1.00 18.63 90 GLY A C 1
ATOM 725 O O . GLY A 1 90 ? 44.505 8.408 21.714 1.00 17.24 90 GLY A O 1
ATOM 726 N N . ILE A 1 91 ? 42.429 8.214 20.793 1.00 17.97 91 ILE A N 1
ATOM 727 C CA A ILE A 1 91 ? 42.936 7.879 19.461 0.50 18.78 91 ILE A CA 1
ATOM 728 C CA B ILE A 1 91 ? 42.865 7.806 19.447 0.50 19.54 91 ILE A CA 1
ATOM 729 C C . ILE A 1 91 ? 42.253 8.731 18.393 1.00 20.86 91 ILE A C 1
ATOM 730 O O . ILE A 1 91 ? 41.062 9.023 18.476 1.00 21.46 91 ILE A O 1
ATOM 739 N N . LEU A 1 92 ? 43.042 9.162 17.409 1.00 17.03 92 LEU A N 1
ATOM 740 C CA . LEU A 1 92 ? 42.484 9.875 16.256 1.00 18.74 92 LEU A CA 1
ATOM 741 C C . LEU A 1 92 ? 43.026 9.215 15.002 1.00 19.34 92 LEU A C 1
ATOM 742 O O . LEU A 1 92 ? 44.205 9.338 14.698 1.00 21.39 92 LEU A O 1
ATOM 747 N N . THR A 1 93 ? 42.141 8.530 14.284 1.00 20.13 93 THR A N 1
ATOM 748 C CA . THR A 1 93 ? 42.532 7.722 13.141 1.00 21.66 93 THR A CA 1
ATOM 749 C C . THR A 1 93 ? 41.546 7.851 11.982 1.00 22.89 93 THR A C 1
ATOM 750 O O . THR A 1 93 ? 40.352 8.087 12.201 1.00 23.49 93 THR A O 1
ATOM 754 N N . ARG A 1 94 ? 42.051 7.669 10.764 1.00 25.60 94 ARG A N 1
ATOM 755 C CA . ARG A 1 94 ? 41.200 7.592 9.564 1.00 25.55 94 ARG A CA 1
ATOM 756 C C . ARG A 1 94 ? 40.369 6.310 9.513 1.00 27.16 94 ARG A C 1
ATOM 757 O O . ARG A 1 94 ? 39.379 6.245 8.780 1.00 28.01 94 ARG A O 1
ATOM 765 N N . ASN A 1 95 ? 40.794 5.287 10.260 1.00 26.23 95 ASN A N 1
ATOM 766 C CA . ASN A 1 95 ? 40.123 3.995 10.293 1.00 28.25 95 ASN A CA 1
ATOM 767 C C . ASN A 1 95 ? 38.734 4.116 10.903 1.00 29.31 95 ASN A C 1
ATOM 768 O O . ASN A 1 95 ? 38.497 4.979 11.749 1.00 29.94 95 ASN A O 1
ATOM 773 N N . ALA A 1 96 ? 37.809 3.269 10.464 1.00 28.33 96 ALA A N 1
ATOM 774 C CA . ALA A 1 96 ? 36.500 3.181 11.096 1.00 28.57 96 ALA A CA 1
ATOM 775 C C . ALA A 1 96 ? 36.666 2.809 12.564 1.00 29.03 96 ALA A C 1
ATOM 776 O O . ALA A 1 96 ? 37.540 1.997 12.896 1.00 32.65 96 ALA A O 1
ATOM 778 N N . ARG A 1 97 ? 35.831 3.382 13.436 1.00 30.66 97 ARG A N 1
ATOM 779 C CA . ARG A 1 97 ? 35.931 3.110 14.879 1.00 31.78 97 ARG A CA 1
ATOM 780 C C . ARG A 1 97 ? 35.841 1.613 15.207 1.00 35.29 97 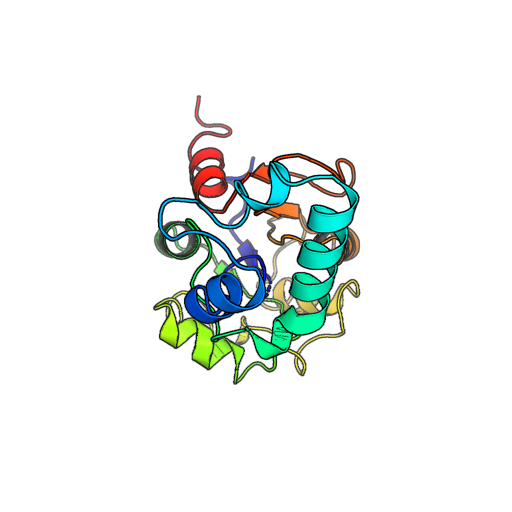ARG A C 1
ATOM 781 O O . ARG A 1 97 ? 36.609 1.105 16.039 1.00 31.21 97 ARG A O 1
ATOM 789 N N . GLU A 1 98 ? 34.918 0.918 14.538 1.00 35.16 98 GLU A N 1
ATOM 790 C CA A GLU A 1 98 ? 34.731 -0.514 14.779 0.50 35.78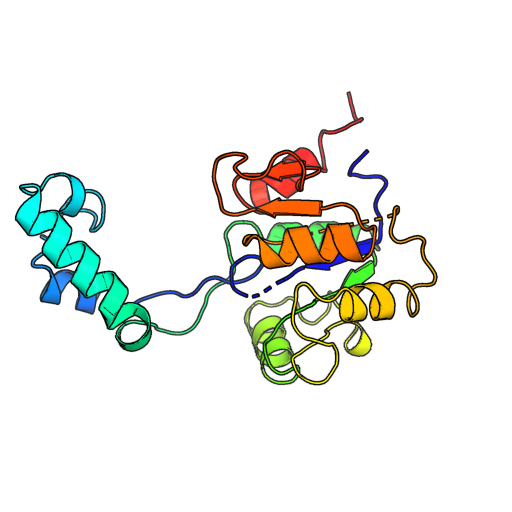 98 GLU A CA 1
ATOM 791 C CA B GLU A 1 98 ? 34.710 -0.524 14.712 0.50 34.34 98 GLU A CA 1
ATOM 792 C C . GLU A 1 98 ? 36.006 -1.305 14.466 1.00 33.37 98 GLU A C 1
ATOM 793 O O . GLU A 1 98 ? 36.342 -2.242 15.194 1.00 33.08 98 GLU A O 1
ATOM 804 N N . LEU A 1 99 ? 36.721 -0.912 13.412 1.00 31.64 99 LEU A N 1
ATOM 805 C CA . LEU A 1 99 ? 37.993 -1.526 13.052 1.00 34.45 99 LEU A CA 1
ATOM 806 C C . LEU A 1 99 ? 39.078 -1.190 14.086 1.00 31.96 99 LEU A C 1
ATOM 807 O O . LEU A 1 99 ? 39.882 -2.053 14.449 1.00 28.92 99 LEU A O 1
ATOM 812 N N . ALA A 1 100 ? 39.098 0.059 14.555 1.00 28.53 100 ALA A N 1
ATOM 813 C CA . ALA A 1 100 ? 40.037 0.490 15.601 1.00 29.71 100 ALA A CA 1
ATOM 814 C C . ALA A 1 100 ? 39.808 -0.262 16.900 1.00 27.97 100 ALA A C 1
ATOM 815 O O . ALA A 1 100 ? 40.760 -0.663 17.560 1.00 27.58 100 ALA A O 1
ATOM 817 N N . HIS A 1 101 ? 38.537 -0.439 17.257 1.00 27.08 101 HIS A N 1
ATOM 818 C CA . HIS A 1 101 ? 38.171 -1.171 18.462 1.00 28.33 101 HIS A CA 1
ATOM 819 C C . HIS A 1 101 ? 38.672 -2.611 18.401 1.00 28.51 101 HIS A C 1
ATOM 820 O O . HIS A 1 101 ? 39.252 -3.109 19.365 1.00 27.98 101 HIS A O 1
ATOM 827 N N . VAL A 1 102 ? 38.458 -3.251 17.255 1.00 29.45 102 VAL A N 1
ATOM 828 C CA . VAL A 1 102 ? 38.913 -4.616 17.022 1.00 30.38 102 VAL A CA 1
ATOM 829 C C . VAL A 1 102 ? 40.447 -4.712 17.141 1.00 31.83 102 VAL A C 1
ATOM 830 O O . VAL A 1 102 ? 40.965 -5.619 17.797 1.00 28.86 102 VAL A O 1
ATOM 834 N N . THR A 1 103 ? 41.154 -3.752 16.542 1.00 28.82 103 THR A N 1
ATOM 835 C CA . THR A 1 103 ? 42.623 -3.684 16.632 1.00 27.65 103 THR A CA 1
ATOM 836 C C . THR A 1 103 ? 43.117 -3.514 18.078 1.00 30.34 103 THR A C 1
ATOM 837 O O . THR A 1 103 ? 43.998 -4.245 18.533 1.00 27.99 103 THR A O 1
ATOM 841 N N . LEU A 1 104 ? 42.529 -2.558 18.798 1.00 24.10 104 LEU A N 1
ATOM 842 C CA . LEU A 1 104 ? 42.841 -2.354 20.208 1.00 27.25 104 LEU A CA 1
ATOM 843 C C . LEU A 1 104 ? 42.666 -3.617 21.046 1.00 28.76 104 LEU A C 1
ATOM 844 O O . LEU A 1 104 ? 43.528 -3.929 21.860 1.00 29.25 104 LEU A O 1
ATOM 849 N N . GLU A 1 105 ? 41.558 -4.329 20.835 1.00 30.07 105 GLU A N 1
ATOM 850 C CA . GLU A 1 105 ? 41.323 -5.613 21.501 1.00 31.66 105 GLU A CA 1
ATOM 851 C C . GLU A 1 105 ? 42.437 -6.615 21.177 1.00 30.89 105 GLU A C 1
ATOM 852 O O . GLU A 1 105 ? 42.988 -7.237 22.082 1.00 33.63 105 GLU A O 1
ATOM 858 N N . ALA A 1 106 ? 42.783 -6.723 19.891 1.00 31.73 106 ALA A N 1
ATOM 859 C CA . ALA A 1 106 ? 43.815 -7.653 19.416 1.00 32.19 106 ALA A CA 1
ATOM 860 C C . ALA A 1 106 ? 45.193 -7.428 20.031 1.00 32.45 106 ALA A C 1
ATOM 861 O O . ALA A 1 106 ? 45.915 -8.391 20.305 1.00 31.81 106 ALA A O 1
ATOM 863 N N . ILE A 1 107 ? 45.557 -6.169 20.268 1.00 27.28 107 ILE A N 1
ATOM 864 C CA . ILE A 1 107 ? 46.863 -5.863 20.831 1.00 26.68 107 ILE A CA 1
ATOM 865 C C . ILE A 1 107 ? 46.816 -5.678 22.354 1.00 26.43 107 ILE A C 1
ATOM 866 O O . ILE A 1 107 ? 47.821 -5.304 22.967 1.00 29.39 107 ILE A O 1
ATOM 871 N N . GLY A 1 108 ? 45.652 -5.936 22.948 1.00 29.16 108 GLY A N 1
ATOM 872 C CA . GLY A 1 108 ? 45.490 -5.935 24.399 1.00 27.37 108 GLY A CA 1
ATOM 873 C C . GLY A 1 108 ? 45.510 -4.551 25.018 1.00 28.43 108 GLY A C 1
ATOM 874 O O . GLY A 1 108 ? 45.978 -4.380 26.139 1.00 30.86 108 GLY A O 1
ATOM 875 N N . LEU A 1 109 ? 44.993 -3.560 24.291 1.00 28.42 109 LEU A N 1
ATOM 876 C CA . LEU A 1 109 ? 45.005 -2.183 24.794 1.00 25.65 109 LEU A CA 1
ATOM 877 C C . LEU A 1 109 ? 43.618 -1.549 24.888 1.00 26.86 109 LEU A C 1
ATOM 878 O O . LEU A 1 109 ? 43.508 -0.360 25.174 1.00 26.30 109 LEU A O 1
ATOM 883 N N . ALA A 1 110 ? 42.571 -2.338 24.658 1.00 30.37 110 ALA A N 1
ATOM 884 C CA . ALA A 1 110 ? 41.209 -1.787 24.611 1.00 30.23 110 ALA A CA 1
ATOM 885 C C . ALA A 1 110 ? 40.765 -1.153 25.941 1.00 32.43 110 ALA A C 1
ATOM 886 O O . ALA A 1 110 ? 39.956 -0.217 25.956 1.00 31.97 110 ALA A O 1
ATOM 888 N N . ASP A 1 111 ? 41.316 -1.650 27.043 1.00 29.72 111 ASP A N 1
ATOM 889 C CA A ASP A 1 111 ? 40.988 -1.168 28.379 0.50 29.63 111 ASP A CA 1
ATOM 890 C CA B ASP A 1 111 ? 40.941 -1.138 28.356 0.50 31.63 111 ASP A CA 1
ATOM 891 C C . ASP A 1 111 ? 41.711 0.132 28.740 1.00 29.58 111 ASP A C 1
ATOM 892 O O . ASP A 1 111 ? 41.471 0.715 29.798 1.00 30.63 111 ASP A O 1
ATOM 901 N N . CYS A 1 112 ? 42.609 0.589 27.866 1.00 23.82 112 CYS A N 1
ATOM 902 C CA . CYS A 1 112 ? 43.396 1.805 28.148 1.00 21.84 112 CYS A CA 1
ATOM 903 C C . CYS A 1 112 ? 42.774 3.095 27.599 1.00 24.43 112 CYS A C 1
ATOM 904 O O . CYS A 1 112 ? 43.271 4.195 27.901 1.00 23.11 112 CYS A O 1
ATOM 907 N N . PHE A 1 113 ? 41.710 2.947 26.805 1.00 23.73 113 PHE A N 1
ATOM 908 C CA . PHE A 1 113 ? 41.042 4.056 26.120 1.00 23.47 113 PHE A CA 1
ATOM 909 C C . PHE A 1 113 ? 39.551 3.952 26.392 1.00 28.82 113 PHE A C 1
ATOM 910 O O . PHE A 1 113 ? 38.969 2.873 26.227 1.00 28.38 113 PHE A O 1
ATOM 918 N N . ALA A 1 114 ? 38.935 5.062 26.804 1.00 29.50 114 ALA A N 1
ATOM 919 C CA . ALA A 1 114 ? 37.474 5.127 26.872 1.00 30.31 114 ALA A CA 1
ATOM 920 C C . ALA A 1 114 ? 36.958 5.005 25.445 1.00 28.12 114 ALA A C 1
ATOM 921 O O . ALA A 1 114 ? 37.553 5.561 24.513 1.00 25.30 114 ALA A O 1
ATOM 923 N N . GLU A 1 115 ? 35.871 4.264 25.255 1.00 28.66 115 GLU A N 1
ATOM 924 C CA . GLU A 1 115 ? 35.397 3.983 23.896 1.00 28.28 115 GLU A CA 1
ATOM 925 C C . GLU A 1 115 ? 35.034 5.253 23.121 1.00 28.77 115 GLU A C 1
ATOM 926 O O . GLU A 1 115 ? 35.329 5.358 21.931 1.00 26.42 115 GLU A O 1
ATOM 932 N N . ALA A 1 116 ? 34.445 6.222 23.826 1.00 30.24 116 ALA A N 1
ATOM 933 C CA . ALA A 1 116 ? 34.102 7.533 23.269 1.00 30.01 116 ALA A CA 1
ATOM 934 C C . ALA A 1 116 ? 35.332 8.346 22.869 1.00 27.04 116 ALA A C 1
ATOM 935 O O . ALA A 1 116 ? 35.224 9.256 22.054 1.00 25.13 116 ALA A O 1
ATOM 937 N N . ASP A 1 117 ? 36.493 8.006 23.428 1.00 24.30 117 ASP A N 1
ATOM 938 C CA . ASP A 1 117 ? 37.742 8.713 23.101 1.00 22.90 117 ASP A CA 1
ATOM 939 C C . ASP A 1 117 ? 38.559 8.082 21.962 1.00 21.98 117 ASP A C 1
ATOM 940 O O . ASP A 1 117 ? 39.657 8.544 21.655 1.00 19.62 117 ASP A O 1
ATOM 945 N N . VAL A 1 118 ? 38.011 7.050 21.334 1.00 24.65 118 VAL A N 1
ATOM 946 C CA . VAL A 1 118 ? 38.617 6.469 20.143 1.00 22.78 118 VAL A CA 1
ATOM 947 C C . VAL A 1 118 ? 37.866 7.063 18.957 1.00 23.75 118 VAL A C 1
ATOM 948 O O . VAL A 1 118 ? 36.715 6.697 18.682 1.00 27.18 118 VAL A O 1
ATOM 952 N N . LEU A 1 119 ? 38.496 8.013 18.278 1.00 20.85 119 LEU A N 1
ATOM 953 C CA . LEU A 1 119 ? 37.830 8.706 17.176 1.00 21.50 119 LEU A CA 1
ATOM 954 C C . LEU A 1 119 ? 38.278 8.177 15.834 1.00 23.65 119 LEU A C 1
ATOM 955 O O . LEU A 1 119 ? 39.463 8.262 15.483 1.00 25.01 119 LEU A O 1
ATOM 960 N N . GLY A 1 120 ? 37.317 7.639 15.090 1.00 27.48 120 GLY A N 1
ATOM 961 C CA . GLY A 1 120 ? 37.579 7.061 13.781 1.00 28.47 120 GLY A CA 1
ATOM 962 C C . GLY A 1 120 ? 37.033 7.904 12.646 1.00 28.48 120 GLY A C 1
ATOM 963 O O . GLY A 1 120 ? 36.679 9.069 12.849 1.00 27.84 120 GLY A O 1
ATOM 964 N N . ARG A 1 121 ? 36.974 7.303 11.458 1.00 27.36 121 ARG A N 1
ATOM 965 C CA . ARG A 1 121 ? 36.443 7.915 10.227 1.00 28.51 121 ARG A CA 1
ATOM 966 C C . ARG A 1 121 ? 35.180 8.770 10.414 1.00 24.41 121 ARG A C 1
ATOM 967 O O . ARG A 1 121 ? 35.098 9.879 9.891 1.00 30.27 121 ARG A O 1
ATOM 975 N N . ASP A 1 122 ? 34.214 8.247 11.165 1.00 28.55 122 ASP A N 1
ATOM 976 C CA . ASP A 1 122 ? 32.903 8.874 11.308 1.00 30.47 122 ASP A CA 1
ATOM 977 C C . ASP A 1 122 ? 32.809 9.871 12.462 1.00 33.93 122 ASP A C 1
ATOM 978 O O . ASP A 1 122 ? 31.781 10.537 12.624 1.00 32.70 122 ASP A O 1
ATOM 983 N N . GLU A 1 123 ? 33.879 9.995 13.250 1.00 28.29 123 GLU A N 1
ATOM 984 C CA . GLU A 1 123 ? 33.829 10.819 14.460 1.00 29.15 123 GLU A CA 1
ATOM 985 C C . GLU A 1 123 ? 34.561 12.145 14.334 1.00 26.60 123 GLU A C 1
ATOM 986 O O . GLU A 1 123 ? 34.485 12.974 15.235 1.00 28.92 123 GLU A O 1
ATOM 992 N N . ALA A 1 124 ? 35.256 12.355 13.218 1.00 24.39 124 ALA A N 1
ATOM 993 C CA . ALA A 1 124 ? 36.156 13.494 13.086 1.00 27.16 124 ALA A CA 1
ATOM 994 C C . ALA A 1 124 ? 36.461 13.756 11.620 1.00 27.11 124 ALA A C 1
ATOM 995 O O . ALA A 1 124 ? 36.531 12.811 10.825 1.00 27.15 124 ALA A O 1
ATOM 997 N N . PRO A 1 125 ? 36.651 15.034 11.250 1.00 24.15 125 PRO A N 1
ATOM 998 C CA . PRO A 1 125 ? 37.091 15.360 9.903 1.00 26.77 125 PRO A CA 1
ATOM 999 C C . PRO A 1 125 ? 38.502 14.820 9.624 1.00 27.08 125 PRO A C 1
ATOM 1000 O O . PRO A 1 125 ? 39.268 14.585 10.574 1.00 28.67 125 PRO A O 1
ATOM 1004 N N . PRO A 1 126 ? 38.840 14.602 8.333 1.00 28.09 126 PRO A N 1
ATOM 1005 C CA . PRO A 1 126 ? 40.150 14.068 7.962 1.00 26.98 126 PRO A CA 1
ATOM 1006 C C . PRO A 1 126 ? 41.293 14.941 8.442 1.00 25.15 126 PRO A C 1
ATOM 1007 O O . PRO A 1 126 ? 41.210 16.162 8.358 1.00 22.76 126 PRO A O 1
ATOM 1011 N N . LYS A 1 127 ? 42.353 14.325 8.946 1.00 20.76 127 LYS A N 1
ATOM 1012 C CA . LYS A 1 127 ? 43.584 15.077 9.232 1.00 19.77 127 LYS A CA 1
ATOM 1013 C C . LYS A 1 127 ? 44.114 15.744 7.945 1.00 24.17 127 LYS A C 1
ATOM 1014 O O . LYS A 1 127 ? 43.954 15.180 6.849 1.00 26.82 127 LYS A O 1
ATOM 1020 N N . PRO A 1 128 ? 44.734 16.941 8.049 1.00 23.71 128 PRO A N 1
ATOM 1021 C CA . PRO A 1 128 ? 45.105 17.654 9.268 1.00 20.98 128 PRO A CA 1
ATOM 1022 C C . PRO A 1 128 ? 44.072 18.654 9.812 1.00 22.06 128 PRO A C 1
ATOM 1023 O O . PRO A 1 128 ? 44.474 19.548 10.579 1.00 22.12 128 PRO A O 1
ATOM 1027 N N . HIS A 1 129 ? 42.787 18.507 9.450 1.00 19.83 129 HIS A N 1
ATOM 1028 C CA . HIS A 1 129 ? 41.720 19.318 10.079 1.00 20.66 129 HIS A CA 1
ATOM 1029 C C . HIS A 1 129 ? 41.766 19.050 11.568 1.00 22.06 129 HIS A C 1
ATOM 1030 O O . HIS A 1 129 ? 41.927 17.888 11.972 1.00 19.96 129 HIS A O 1
ATOM 1037 N N . PRO A 1 130 ? 41.640 20.121 12.384 1.00 19.57 130 PRO A N 1
ATOM 1038 C CA . PRO A 1 130 ? 41.836 19.972 13.829 1.00 17.62 130 PRO A CA 1
ATOM 1039 C C . PRO A 1 130 ? 40.645 19.398 14.600 1.00 17.88 130 PRO A C 1
ATOM 1040 O O . PRO A 1 130 ? 40.776 19.105 15.804 1.00 19.00 130 PRO A O 1
ATOM 1044 N N . GLY A 1 131 ? 39.507 19.219 13.934 1.00 20.33 131 GLY A N 1
ATOM 1045 C CA . GLY A 1 131 ? 38.262 18.841 14.603 1.00 20.16 131 GLY A CA 1
ATOM 1046 C C . GLY A 1 131 ? 38.312 17.692 15.599 1.00 21.56 131 GLY A C 1
ATOM 1047 O O . GLY A 1 131 ? 37.728 17.774 16.689 1.00 21.50 131 GLY A O 1
ATOM 1048 N N . GLY A 1 132 ? 39.010 16.621 15.234 1.00 22.38 132 GLY A N 1
ATOM 1049 C CA . GLY A 1 132 ? 39.096 15.459 16.118 1.00 21.63 132 GLY A CA 1
ATOM 1050 C C . GLY A 1 132 ? 39.801 15.746 17.428 1.00 18.69 132 GLY A C 1
ATOM 1051 O O . GLY A 1 132 ? 39.357 15.308 18.496 1.00 21.20 132 GLY A O 1
ATOM 1052 N N . LEU A 1 133 ? 40.891 16.497 17.365 1.00 16.61 133 LEU A N 1
ATOM 1053 C CA . LEU A 1 133 ? 41.601 16.830 18.593 1.00 16.61 133 LEU A CA 1
ATOM 1054 C C . LEU A 1 133 ? 40.800 17.819 19.449 1.00 21.53 133 LEU A C 1
ATOM 1055 O O . LEU A 1 133 ? 40.830 17.757 20.681 1.00 17.31 133 LEU A O 1
ATOM 1060 N N . LEU A 1 134 ? 40.071 18.712 18.780 1.00 19.71 134 LEU A N 1
ATOM 1061 C CA . LEU A 1 134 ? 39.193 19.651 19.470 1.00 20.78 134 LEU A CA 1
ATOM 1062 C C . LEU A 1 134 ? 38.039 18.919 20.162 1.00 19.76 134 LEU A C 1
ATOM 1063 O O . LEU A 1 134 ? 37.646 19.292 21.272 1.00 18.60 134 LEU A O 1
ATOM 1068 N N . LYS A 1 135 ? 37.533 17.856 19.529 1.00 19.69 135 LYS A N 1
ATOM 1069 C CA . LYS A 1 135 ? 36.502 17.013 20.136 1.00 20.44 135 LYS A CA 1
ATOM 1070 C C . LYS A 1 135 ? 37.002 16.408 21.448 1.00 21.96 135 LYS A C 1
ATOM 1071 O O . LYS A 1 135 ? 36.302 16.409 22.457 1.00 18.42 135 LYS A O 1
ATOM 1077 N N . LEU A 1 136 ? 38.222 15.878 21.416 1.00 17.95 136 LEU A N 1
ATOM 1078 C CA . LEU A 1 136 ? 38.824 15.340 22.631 1.00 18.69 136 LEU A CA 1
ATOM 1079 C C . LEU A 1 136 ? 39.102 16.430 23.659 1.00 17.56 136 LEU A C 1
ATOM 1080 O O . LEU A 1 136 ? 38.825 16.235 24.851 1.00 18.95 136 LEU A O 1
ATOM 1085 N N . ALA A 1 137 ? 39.656 17.570 23.222 1.00 19.34 137 ALA A N 1
ATOM 1086 C CA . ALA A 1 137 ? 39.899 18.712 24.121 1.00 22.68 137 ALA A CA 1
ATOM 1087 C C . ALA A 1 137 ? 38.625 19.143 24.838 1.00 20.93 137 ALA A C 1
ATOM 1088 O O . ALA A 1 137 ? 38.653 19.390 26.040 1.00 20.13 137 ALA A O 1
ATOM 1090 N N . GLU A 1 138 ? 37.512 19.178 24.103 1.00 23.45 138 GLU A N 1
ATOM 1091 C CA A GLU A 1 138 ? 36.204 19.500 24.667 0.50 22.42 138 GLU A CA 1
ATOM 1092 C CA B GLU A 1 138 ? 36.214 19.511 24.686 0.50 22.48 138 GLU A CA 1
ATOM 1093 C C . GLU A 1 138 ? 35.722 18.443 25.675 1.00 22.58 138 GLU A C 1
ATOM 1094 O O . GLU A 1 138 ? 35.297 18.778 26.799 1.00 20.53 138 GLU A O 1
ATOM 1105 N N . ALA A 1 139 ? 35.779 17.166 25.277 1.00 22.92 139 ALA A N 1
ATOM 1106 C CA . ALA A 1 139 ? 35.317 16.063 26.133 1.00 24.16 139 ALA A CA 1
ATOM 1107 C C . ALA A 1 139 ? 36.105 16.022 27.444 1.00 24.09 139 ALA A C 1
ATOM 1108 O O . ALA A 1 139 ? 35.549 15.812 28.519 1.00 24.10 139 ALA A O 1
ATOM 1110 N N . TRP A 1 140 ? 37.399 16.283 27.340 1.00 20.84 140 TRP A N 1
ATOM 1111 C CA . TRP A 1 140 ? 38.296 16.294 28.484 1.00 22.22 140 TRP A CA 1
ATOM 1112 C C . TRP A 1 140 ? 38.348 17.632 29.231 1.00 23.19 140 TRP A C 1
ATOM 1113 O O . TRP A 1 140 ? 38.983 17.728 30.287 1.00 21.72 140 TRP A O 1
ATOM 1124 N N . ASP A 1 141 ? 37.703 18.658 28.669 1.00 23.92 141 ASP A N 1
ATOM 1125 C CA . ASP A 1 141 ? 37.809 20.043 29.156 1.00 22.74 141 ASP A CA 1
ATOM 1126 C C . ASP A 1 141 ? 39.243 20.417 29.545 1.00 20.97 141 ASP A C 1
ATOM 1127 O O . ASP A 1 141 ? 39.522 20.759 30.695 1.00 22.09 141 ASP A O 1
ATOM 1132 N N . VAL A 1 142 ? 40.153 20.347 28.576 1.00 19.01 142 VAL A N 1
ATOM 1133 C CA . VAL A 1 142 ? 41.559 20.625 28.818 1.00 19.62 142 VAL A CA 1
ATOM 1134 C C . VAL A 1 142 ? 42.085 21.543 27.719 1.00 16.71 142 VAL A C 1
ATOM 1135 O O . VAL A 1 142 ? 41.669 21.440 26.548 1.00 19.18 142 VAL A O 1
ATOM 1139 N N . SER A 1 143 ? 42.977 22.445 28.097 1.00 18.94 143 SER A N 1
ATOM 1140 C CA . SER A 1 143 ? 43.687 23.276 27.142 1.00 18.71 143 SER A CA 1
ATOM 1141 C C . SER A 1 143 ? 44.428 22.361 26.160 1.00 21.27 143 SER A C 1
ATOM 1142 O O . SER A 1 143 ? 45.116 21.432 26.587 1.00 19.02 143 SER A O 1
ATOM 1145 N N . PRO A 1 144 ? 44.300 22.625 24.847 1.00 20.28 144 PRO A N 1
ATOM 1146 C CA . PRO A 1 144 ? 45.080 21.837 23.902 1.00 16.34 144 PRO A CA 1
ATOM 1147 C C . PRO A 1 144 ? 46.577 21.906 24.188 1.00 18.77 144 PRO A C 1
ATOM 1148 O O . PRO A 1 144 ? 47.292 20.934 23.921 1.00 19.09 144 PRO A O 1
ATOM 1152 N N . SER A 1 145 ? 47.047 23.022 24.752 1.00 17.84 145 SER A N 1
ATOM 1153 C CA . SER A 1 145 ? 48.456 23.155 25.142 1.00 16.19 145 SER A CA 1
ATOM 1154 C C . SER A 1 145 ? 48.929 22.114 26.168 1.00 15.55 145 SER A C 1
ATOM 1155 O O . SER A 1 145 ? 50.134 21.923 26.328 1.00 19.52 145 SER A O 1
ATOM 1158 N N . ARG A 1 146 ? 47.977 21.442 26.815 1.00 16.83 146 ARG A N 1
ATOM 1159 C CA . ARG A 1 146 ? 48.243 20.427 27.836 1.00 16.24 146 ARG A CA 1
ATOM 1160 C C . ARG A 1 146 ? 47.903 19.024 27.316 1.00 15.77 146 ARG A C 1
ATOM 1161 O O . ARG A 1 146 ? 47.719 18.083 28.089 1.00 19.55 146 ARG A O 1
ATOM 1177 N N . VAL A 1 148 ? 48.973 16.124 24.041 1.00 15.34 148 VAL A N 1
ATOM 1178 C CA . VAL A 1 148 ? 49.969 15.807 23.023 1.00 15.65 148 VAL A CA 1
ATOM 1179 C C . VAL A 1 148 ? 49.318 14.897 21.966 1.00 16.75 148 VAL A C 1
ATOM 1180 O O . VAL A 1 148 ? 48.496 14.055 22.299 1.00 17.20 148 VAL A O 1
ATOM 1192 N N . VAL A 1 150 ? 50.356 12.193 19.156 1.00 16.48 150 VAL A N 1
ATOM 1193 C CA . VAL A 1 150 ? 51.520 11.353 18.839 1.00 13.87 150 VAL A CA 1
ATOM 1194 C C . VAL A 1 150 ? 51.294 10.689 17.487 1.00 13.09 150 VAL A C 1
ATOM 1195 O O . VAL A 1 150 ? 50.278 10.017 17.274 1.00 17.19 150 VAL A O 1
ATOM 1199 N N . GLY A 1 151 ? 52.236 10.877 16.573 1.00 15.86 151 GLY A N 1
ATOM 1200 C CA . GLY A 1 151 ? 52.089 10.293 15.243 1.00 16.83 151 GLY A CA 1
ATOM 1201 C C . GLY A 1 151 ? 53.381 10.063 14.520 1.00 14.81 151 GLY A C 1
ATOM 1202 O O . GLY A 1 151 ? 54.440 10.314 15.065 1.00 17.11 151 GLY A O 1
ATOM 1203 N N . ASP A 1 152 ? 53.295 9.611 13.266 1.00 15.08 152 ASP A N 1
ATOM 1204 C CA . ASP A 1 152 ? 54.499 9.262 12.511 1.00 15.29 152 ASP A CA 1
ATOM 1205 C C . ASP A 1 152 ? 54.517 9.849 11.101 1.00 17.18 152 ASP A C 1
ATOM 1206 O O . ASP A 1 152 ? 55.347 9.473 10.284 1.00 18.25 152 ASP A O 1
ATOM 1211 N N . TYR A 1 153 ? 53.591 10.759 10.830 1.00 17.90 153 TYR A N 1
ATOM 1212 C CA . TYR A 1 153 ? 53.368 11.242 9.468 1.00 20.34 153 TYR A CA 1
ATOM 1213 C C . TYR A 1 153 ? 53.026 12.730 9.561 1.00 20.76 153 TYR A C 1
ATOM 1214 O O . TYR A 1 153 ? 52.514 13.177 10.590 1.00 19.08 153 TYR A O 1
ATOM 1223 N N . ARG A 1 154 ? 53.312 13.499 8.510 1.00 18.44 154 ARG A N 1
ATOM 1224 C CA . ARG A 1 154 ? 53.199 14.960 8.618 1.00 18.87 154 ARG A CA 1
ATOM 1225 C C . ARG A 1 154 ? 51.776 15.424 8.971 1.00 19.10 154 ARG A C 1
ATOM 1226 O O . ARG A 1 154 ? 51.633 16.379 9.758 1.00 19.74 154 ARG A O 1
ATOM 1234 N N . PHE A 1 155 ? 50.740 14.737 8.463 1.00 19.47 155 PHE A N 1
ATOM 1235 C CA . PHE A 1 155 ? 49.337 15.143 8.776 1.00 20.99 155 PHE A CA 1
ATOM 1236 C C . PHE A 1 155 ? 48.999 15.097 10.282 1.00 19.59 155 PHE A C 1
ATOM 1237 O O . PHE A 1 155 ? 48.166 15.847 10.754 1.00 20.64 155 PHE A O 1
ATOM 1245 N N . ASP A 1 156 ? 49.654 14.211 11.021 1.00 16.33 156 ASP A N 1
ATOM 1246 C CA . ASP A 1 156 ? 49.461 14.143 12.480 1.00 17.75 156 ASP A CA 1
ATOM 1247 C C . ASP A 1 156 ? 50.021 15.383 13.171 1.00 16.01 156 ASP A C 1
ATOM 1248 O O . ASP A 1 156 ? 49.384 15.934 14.093 1.00 20.28 156 ASP A O 1
ATOM 1253 N N . LEU A 1 157 ? 51.223 15.780 12.761 1.00 16.70 157 LEU A N 1
ATOM 1254 C CA . LEU A 1 157 ? 51.898 16.930 13.322 1.00 14.46 157 LEU A CA 1
ATOM 1255 C C . LEU A 1 157 ? 51.155 18.208 12.920 1.00 17.42 157 LEU A C 1
ATOM 1256 O O . LEU A 1 157 ? 50.933 19.087 13.759 1.00 17.43 157 LEU A O 1
ATOM 1261 N N . ASP A 1 158 ? 50.759 18.294 11.646 1.00 19.53 158 ASP A N 1
ATOM 1262 C CA . ASP A 1 158 ? 49.929 19.428 11.185 1.00 19.00 158 ASP A CA 1
ATOM 1263 C C . ASP A 1 158 ? 48.602 19.515 11.938 1.00 18.91 158 ASP A C 1
ATOM 1264 O O . ASP A 1 158 ? 48.166 20.620 12.299 1.00 19.44 158 ASP A O 1
ATOM 1269 N N . CYS A 1 159 ? 47.972 18.368 12.206 1.00 17.60 159 CYS A N 1
ATOM 1270 C CA . CYS A 1 159 ? 46.725 18.318 12.965 1.00 16.80 159 CYS A CA 1
ATOM 1271 C C . CYS A 1 159 ? 46.923 18.872 14.378 1.00 19.20 159 CYS A C 1
ATOM 1272 O O . CYS A 1 159 ? 46.144 19.724 14.836 1.00 17.77 159 CYS A O 1
ATOM 1275 N N . GLY A 1 160 ? 47.963 18.392 15.059 1.00 17.27 160 GLY A N 1
ATOM 1276 C CA . GLY A 1 160 ? 48.324 18.928 16.387 1.00 17.78 160 GLY A CA 1
ATOM 1277 C C . GLY A 1 160 ? 48.584 20.430 16.380 1.00 19.72 160 GLY A C 1
ATOM 1278 O O . GLY A 1 160 ? 48.025 21.172 17.206 1.00 19.23 160 GLY A O 1
ATOM 1279 N N . ARG A 1 161 ? 49.378 20.896 15.422 1.00 19.00 161 ARG A N 1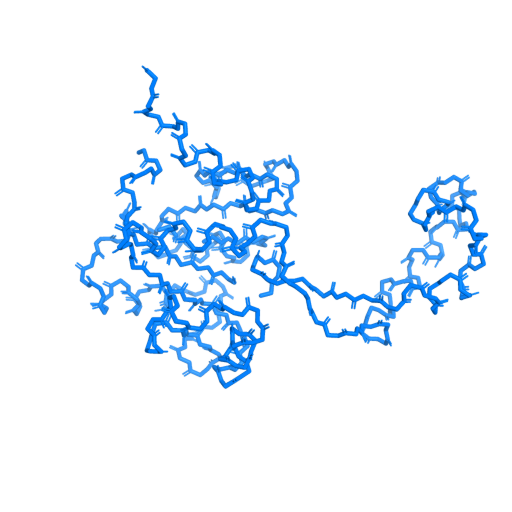
ATOM 1280 C CA . ARG A 1 161 ? 49.671 22.339 15.343 1.00 19.82 161 ARG A CA 1
ATOM 1281 C C . ARG A 1 161 ? 48.400 23.154 15.095 1.00 22.17 161 ARG A C 1
ATOM 1282 O O . ARG A 1 161 ? 48.231 24.251 15.674 1.00 22.11 161 ARG A O 1
ATOM 1290 N N . ALA A 1 162 ? 47.512 22.615 14.268 1.00 18.60 162 ALA A N 1
ATOM 1291 C CA . ALA A 1 162 ? 46.243 23.297 13.942 1.00 19.71 162 ALA A CA 1
ATOM 1292 C C . ALA A 1 162 ? 45.319 23.361 15.161 1.00 25.06 162 ALA A C 1
ATOM 1293 O O . ALA A 1 162 ? 44.638 24.370 15.397 1.00 19.69 162 ALA A O 1
ATOM 1295 N N . ALA A 1 163 ? 45.305 22.297 15.956 1.00 17.24 163 ALA A N 1
ATOM 1296 C CA . ALA A 1 163 ? 44.445 22.269 17.148 1.00 17.45 163 ALA A CA 1
ATOM 1297 C C . ALA A 1 163 ? 45.047 23.033 18.330 1.00 17.73 163 ALA A C 1
ATOM 1298 O O . ALA A 1 163 ? 44.322 23.427 19.252 1.00 20.86 163 ALA A O 1
ATOM 1300 N N . GLY A 1 164 ? 46.360 23.245 18.288 1.00 16.99 164 GLY A N 1
ATOM 1301 C CA . GLY A 1 164 ? 47.095 23.896 19.370 1.00 20.01 164 GLY A CA 1
ATOM 1302 C C . GLY A 1 164 ? 47.650 22.898 20.385 1.00 23.63 164 GLY A C 1
ATOM 1303 O O . GLY A 1 164 ? 48.039 23.293 21.493 1.00 20.01 164 GLY A O 1
ATOM 1304 N N . THR A 1 165 ? 47.673 21.606 20.036 1.00 21.32 165 THR A N 1
ATOM 1305 C CA . THR A 1 165 ? 48.250 20.615 20.968 1.00 17.84 165 THR A CA 1
ATOM 1306 C C . THR A 1 165 ? 49.758 20.570 20.811 1.00 19.43 165 THR A C 1
ATOM 1307 O O . THR A 1 165 ? 50.323 21.057 19.812 1.00 17.12 165 THR A O 1
ATOM 1311 N N . ARG A 1 166 ? 50.421 19.960 21.786 1.00 15.88 166 ARG A N 1
ATOM 1312 C CA . ARG A 1 166 ? 51.821 19.598 21.577 1.00 16.78 166 ARG A CA 1
ATOM 1313 C C . ARG A 1 166 ? 51.870 18.410 20.613 1.00 12.36 166 ARG A C 1
ATOM 1314 O O . ARG A 1 166 ? 50.845 17.744 20.395 1.00 17.34 166 ARG A O 1
ATOM 1322 N N . THR A 1 167 ? 53.067 18.170 20.067 1.00 16.11 167 THR A N 1
ATOM 1323 C CA . THR A 1 167 ? 53.272 17.105 19.068 1.00 17.26 167 THR A CA 1
ATOM 1324 C C . THR A 1 167 ? 54.502 16.267 19.364 1.00 14.09 167 THR A C 1
ATOM 1325 O O . THR A 1 167 ? 55.527 16.774 19.828 1.00 17.50 167 THR A O 1
ATOM 1329 N N . VAL A 1 168 ? 54.374 14.962 19.092 1.00 12.27 168 VAL A N 1
ATOM 1330 C CA . VAL A 1 168 ? 55.472 13.986 19.145 1.00 13.70 168 VAL A CA 1
ATOM 1331 C C . VAL A 1 168 ? 55.510 13.222 17.828 1.00 12.93 168 VAL A C 1
ATOM 1332 O O . VAL A 1 168 ? 54.481 12.739 17.336 1.00 17.80 168 VAL A O 1
ATOM 1336 N N . LEU A 1 169 ? 56.702 13.132 17.259 1.00 15.81 169 LEU A N 1
ATOM 1337 C CA . LEU A 1 169 ? 56.954 12.215 16.163 1.00 16.64 169 LEU A CA 1
ATOM 1338 C C . LEU A 1 169 ? 57.592 10.937 16.706 1.00 16.68 169 LEU A C 1
ATOM 1339 O O . LEU A 1 169 ? 58.609 10.999 17.413 1.00 17.59 169 LEU A O 1
ATOM 1344 N N . VAL A 1 170 ? 57.021 9.798 16.329 1.00 16.64 170 VAL A N 1
ATOM 1345 C CA . VAL A 1 170 ? 57.671 8.507 16.588 1.00 15.89 170 VAL A CA 1
ATOM 1346 C C . VAL A 1 170 ? 57.852 7.752 15.282 1.00 16.17 170 VAL A C 1
ATOM 1347 O O . VAL A 1 170 ? 57.239 8.105 14.264 1.00 15.91 170 VAL A O 1
ATOM 1351 N N . ASN A 1 171 ? 58.685 6.704 15.331 1.00 14.35 171 ASN A N 1
ATOM 1352 C CA . ASN A 1 171 ? 58.846 5.755 14.214 1.00 13.38 171 ASN A CA 1
ATOM 1353 C C . ASN A 1 171 ? 59.557 6.289 12.964 1.00 14.79 171 ASN A C 1
ATOM 1354 O O . ASN A 1 171 ? 59.473 5.700 11.883 1.00 18.05 171 ASN A O 1
ATOM 1359 N N . LEU A 1 172 ? 60.281 7.395 13.148 1.00 17.94 172 LEU A N 1
ATOM 1360 C CA . LEU A 1 172 ? 61.359 7.807 12.248 1.00 18.11 172 LEU A CA 1
ATOM 1361 C C . LEU A 1 172 ? 62.565 8.105 13.139 1.00 18.73 172 LEU A C 1
ATOM 1362 O O . LEU A 1 172 ? 62.379 8.443 14.329 1.00 19.07 172 LEU A O 1
ATOM 1367 N N . PRO A 1 173 ? 63.802 7.927 12.625 1.00 17.95 173 PRO A N 1
ATOM 1368 C CA . PRO A 1 173 ? 64.940 8.002 13.540 1.00 18.72 173 PRO A CA 1
ATOM 1369 C C . PRO A 1 173 ? 65.489 9.398 13.789 1.00 22.10 173 PRO A C 1
ATOM 1370 O O . PRO A 1 173 ? 66.403 9.562 14.601 1.00 24.41 173 PRO A O 1
ATOM 1374 N N . ASP A 1 174 ? 64.946 10.392 13.095 1.00 18.04 174 ASP A N 1
ATOM 1375 C CA . ASP A 1 174 ? 65.488 11.748 13.170 1.00 19.50 174 ASP A CA 1
ATOM 1376 C C . ASP A 1 174 ? 64.356 12.764 13.274 1.00 19.54 174 ASP A C 1
ATOM 1377 O O . ASP A 1 174 ? 63.248 12.414 13.706 1.00 21.54 174 ASP A O 1
ATOM 1382 N N . ASN A 1 175 ? 64.619 14.015 12.886 1.00 17.66 175 ASN A N 1
ATOM 1383 C CA . ASN A 1 175 ? 63.679 15.107 13.141 1.00 17.40 175 ASN A CA 1
ATOM 1384 C C . ASN A 1 175 ? 63.395 15.892 11.874 1.00 22.75 175 ASN A C 1
ATOM 1385 O O . ASN A 1 175 ? 63.873 17.025 11.732 1.00 20.46 175 ASN A O 1
ATOM 1390 N N . PRO A 1 176 ? 62.614 15.300 10.940 1.00 17.92 176 PRO A N 1
ATOM 1391 C CA . PRO A 1 176 ? 62.459 15.951 9.629 1.00 17.23 176 PRO A CA 1
ATOM 1392 C C . PRO A 1 176 ? 61.582 17.203 9.581 1.00 19.20 176 PRO A C 1
ATOM 1393 O O . PRO A 1 176 ? 61.721 17.995 8.638 1.00 19.73 176 PRO A O 1
ATOM 1397 N N . TRP A 1 177 ? 60.698 17.386 10.569 1.00 19.24 177 TRP A N 1
ATOM 1398 C CA . TRP A 1 177 ? 59.811 18.555 10.622 1.00 17.70 177 TRP A CA 1
ATOM 1399 C C . TRP A 1 177 ? 60.014 19.316 11.938 1.00 19.55 177 TRP A C 1
ATOM 1400 O O . TRP A 1 177 ? 59.093 19.348 12.764 1.00 20.43 177 TRP A O 1
ATOM 1411 N N . PRO A 1 178 ? 61.199 19.924 12.146 1.00 21.89 178 PRO A N 1
ATOM 1412 C CA . PRO A 1 178 ? 61.496 20.432 13.504 1.00 22.81 178 PRO A CA 1
ATOM 1413 C C . PRO A 1 178 ? 60.513 21.495 14.018 1.00 24.57 178 PRO A C 1
ATOM 1414 O O . PRO A 1 178 ? 60.238 21.518 15.221 1.00 25.29 178 PRO A O 1
ATOM 1418 N N . GLU A 1 179 ? 59.932 22.302 13.118 1.00 22.78 179 GLU A N 1
ATOM 1419 C CA A GLU A 1 179 ? 59.018 23.354 13.558 0.50 25.50 179 GLU A CA 1
ATOM 1420 C CA B GLU A 1 179 ? 58.985 23.362 13.492 0.50 27.01 179 GLU A CA 1
ATOM 1421 C C . GLU A 1 179 ? 57.626 22.808 13.889 1.00 25.44 179 GLU A C 1
ATOM 1422 O O . GLU A 1 179 ? 56.855 23.472 14.580 1.00 26.17 179 GLU A O 1
ATOM 1433 N N . LEU A 1 180 ? 57.324 21.595 13.419 1.00 20.03 180 LEU A N 1
ATOM 1434 C CA . LEU A 1 180 ? 56.021 20.982 13.659 1.00 16.76 180 LEU A CA 1
ATOM 1435 C C . LEU A 1 180 ? 56.053 20.003 14.826 1.00 17.98 180 LEU A C 1
ATOM 1436 O O . LEU A 1 180 ? 55.016 19.474 15.214 1.00 18.42 180 LEU A O 1
ATOM 1441 N N . THR A 1 181 ? 57.252 19.738 15.328 1.00 17.86 181 THR A N 1
ATOM 1442 C CA . THR A 1 181 ? 57.507 18.638 16.267 1.00 15.74 181 THR A CA 1
ATOM 1443 C C . THR A 1 181 ? 58.046 19.124 17.606 1.00 15.45 181 THR A C 1
ATOM 1444 O O . THR A 1 181 ? 59.175 19.658 17.668 1.00 19.80 181 THR A O 1
ATOM 1448 N N . ASP A 1 182 ? 57.293 18.908 18.684 1.00 18.89 182 ASP A N 1
ATOM 1449 C CA . ASP A 1 182 ? 57.780 19.296 20.012 1.00 18.99 182 ASP A CA 1
ATOM 1450 C C . ASP A 1 182 ? 58.780 18.315 20.608 1.00 17.66 182 ASP A C 1
ATOM 1451 O O . ASP A 1 182 ? 59.806 18.726 21.155 1.00 20.21 182 ASP A O 1
ATOM 1456 N N . TRP A 1 183 ? 58.478 17.023 20.497 1.00 18.15 183 TRP A N 1
ATOM 1457 C CA . TRP A 1 183 ? 59.436 15.993 20.888 1.00 16.68 183 TRP A CA 1
ATOM 1458 C C . TRP A 1 183 ? 59.499 14.934 19.804 1.00 19.36 183 TRP A C 1
ATOM 1459 O O . TRP A 1 183 ? 58.512 14.679 19.140 1.00 17.88 183 TRP A O 1
ATOM 1470 N N . HIS A 1 184 ? 60.658 14.310 19.650 1.00 20.62 184 HIS A N 1
ATOM 1471 C CA . HIS A 1 184 ? 60.794 13.216 18.701 1.00 20.82 184 HIS A CA 1
ATOM 1472 C C . HIS A 1 184 ? 61.488 12.026 19.346 1.00 21.82 184 HIS A C 1
ATOM 1473 O O . HIS A 1 184 ? 62.362 12.188 20.212 1.00 19.95 184 HIS A O 1
ATOM 1480 N N . ALA A 1 185 ? 61.093 10.831 18.918 1.00 18.52 185 ALA A N 1
ATOM 1481 C CA . ALA A 1 185 ? 61.716 9.607 19.416 1.00 20.23 185 ALA A CA 1
ATOM 1482 C C . ALA A 1 185 ? 61.763 8.584 18.304 1.00 17.91 185 ALA A C 1
ATOM 1483 O O . ALA A 1 185 ? 60.885 8.564 17.455 1.00 18.96 185 ALA A O 1
ATOM 1485 N N . ARG A 1 186 ? 62.750 7.693 18.329 1.00 17.65 186 ARG A N 1
ATOM 1486 C CA . ARG A 1 186 ? 62.821 6.688 17.268 1.00 16.95 186 ARG A CA 1
ATOM 1487 C C . ARG A 1 186 ? 61.611 5.742 17.262 1.00 13.62 186 ARG A C 1
ATOM 1488 O O . ARG A 1 186 ? 61.231 5.221 16.192 1.00 17.38 186 ARG A O 1
ATOM 1496 N N . ASP A 1 187 ? 61.011 5.505 18.440 1.00 16.82 187 ASP A N 1
ATOM 1497 C CA . ASP A 1 187 ? 59.822 4.654 18.550 1.00 15.55 187 ASP A CA 1
ATOM 1498 C C . ASP A 1 187 ? 59.211 4.920 19.908 1.00 14.97 187 ASP A C 1
ATOM 1499 O O . ASP A 1 187 ? 59.750 5.721 20.684 1.00 15.01 187 ASP A O 1
ATOM 1504 N N . CYS A 1 188 ? 58.130 4.224 20.207 1.00 15.24 188 CYS A N 1
ATOM 1505 C CA . CYS A 1 188 ? 57.409 4.452 21.452 1.00 19.03 188 CYS A CA 1
ATOM 1506 C C . CYS A 1 188 ? 58.212 4.054 22.672 1.00 18.59 188 CYS A C 1
ATOM 1507 O O . CYS A 1 188 ? 57.983 4.584 23.764 1.00 14.39 188 CYS A O 1
ATOM 1510 N N . ALA A 1 189 ? 59.140 3.105 22.507 1.00 19.83 189 ALA A N 1
ATOM 1511 C CA . ALA A 1 189 ? 60.033 2.769 23.618 1.00 18.61 189 ALA A CA 1
ATOM 1512 C C . ALA A 1 189 ? 61.001 3.880 24.012 1.00 17.18 189 ALA A C 1
ATOM 1513 O O . ALA A 1 189 ? 61.178 4.148 25.206 1.00 17.34 189 ALA A O 1
ATOM 1515 N N . GLN A 1 190 ? 61.606 4.551 23.028 1.00 16.23 190 GLN A N 1
ATOM 1516 C CA . GLN A 1 190 ? 62.423 5.700 23.333 1.00 18.31 190 GLN A CA 1
ATOM 1517 C C . GLN A 1 190 ? 61.562 6.845 23.877 1.00 16.81 190 GLN A C 1
ATOM 1518 O O . GLN A 1 190 ? 62.003 7.571 24.751 1.00 19.03 190 GLN A O 1
ATOM 1524 N N . LEU A 1 191 ? 60.342 6.977 23.371 1.00 16.71 191 LEU A N 1
ATOM 1525 C CA . LEU A 1 191 ? 59.416 7.993 23.900 1.00 15.93 191 LEU A CA 1
ATOM 1526 C C . LEU A 1 191 ? 59.145 7.766 25.394 1.00 16.90 191 LEU A C 1
ATOM 1527 O O . LEU A 1 191 ? 59.111 8.723 26.179 1.00 16.97 191 LEU A O 1
ATOM 1532 N N . ARG A 1 192 ? 58.959 6.504 25.777 1.00 13.97 192 ARG A N 1
ATOM 1533 C CA . ARG A 1 192 ? 58.726 6.165 27.179 1.00 15.39 192 ARG A CA 1
ATOM 1534 C C . ARG A 1 192 ? 59.959 6.506 28.011 1.00 18.03 192 ARG A C 1
ATOM 1535 O O . ARG A 1 192 ? 59.847 7.015 29.133 1.00 18.11 192 ARG A O 1
ATOM 1543 N N . ASP A 1 193 ? 61.143 6.258 27.458 1.00 16.34 193 ASP A N 1
ATOM 1544 C CA . ASP A 1 193 ? 62.368 6.661 28.127 1.00 18.95 193 ASP A CA 1
ATOM 1545 C C . ASP A 1 193 ? 62.487 8.176 28.290 1.00 23.02 193 ASP A C 1
ATOM 1546 O O . ASP A 1 193 ? 62.865 8.676 29.357 1.00 20.33 193 ASP A O 1
ATOM 1551 N N . LEU A 1 194 ? 62.181 8.894 27.217 1.00 18.49 194 LEU A N 1
ATOM 1552 C CA . LEU A 1 194 ? 62.184 10.350 27.244 1.00 21.63 194 LEU A CA 1
ATOM 1553 C C . LEU A 1 194 ? 61.233 10.901 28.319 1.00 19.03 194 LEU A C 1
ATOM 1554 O O . LEU A 1 194 ? 61.628 11.786 29.096 1.00 23.28 194 LEU A O 1
ATOM 1559 N N . LEU A 1 195 ? 60.011 10.366 28.345 1.00 17.88 195 LEU A N 1
ATOM 1560 C CA . LEU A 1 195 ? 59.002 10.703 29.346 1.00 18.60 195 LEU A CA 1
ATOM 1561 C C . LEU A 1 195 ? 59.570 10.540 30.761 1.00 20.40 195 LEU A C 1
ATOM 1562 O O . LEU A 1 195 ? 59.428 11.434 31.608 1.00 21.62 195 LEU A O 1
ATOM 1567 N N . SER A 1 196 ? 60.256 9.420 30.974 1.00 19.40 196 SER A N 1
ATOM 1568 C CA A SER A 1 196 ? 60.827 9.057 32.272 0.50 18.60 196 SER A CA 1
ATOM 1569 C CA B SER A 1 196 ? 60.800 9.075 32.281 0.50 20.21 196 SER A CA 1
ATOM 1570 C C . SER A 1 196 ? 61.916 10.012 32.728 1.00 22.38 196 SER A C 1
ATOM 1571 O O . SER A 1 196 ? 62.010 10.345 33.920 1.00 24.08 196 SER A O 1
ATOM 1576 N N . ALA A 1 197 ? 62.746 10.445 31.777 1.00 21.92 197 ALA A N 1
ATOM 1577 C CA . ALA A 1 197 ? 63.939 11.220 32.084 1.00 24.97 197 ALA A CA 1
ATOM 1578 C C . ALA A 1 197 ? 63.745 12.732 32.113 1.00 33.80 197 ALA A C 1
ATOM 1579 O O . ALA A 1 197 ? 64.416 13.411 32.898 1.00 32.61 197 ALA A O 1
ATOM 1581 N N . GLU A 1 198 ? 62.876 13.259 31.243 1.00 33.53 198 GLU A N 1
ATOM 1582 C CA . GLU A 1 198 ? 62.838 14.713 30.982 1.00 44.56 198 GLU A CA 1
ATOM 1583 C C . GLU A 1 198 ? 62.246 15.509 32.142 1.00 46.36 198 GLU A C 1
ATOM 1584 O O . GLU A 1 198 ? 61.109 15.268 32.557 1.00 43.15 198 GLU A O 1
ATOM 1590 N N . GLY A 1 199 ? 63.047 16.447 32.653 1.00 52.90 199 GLY A N 1
ATOM 1591 C CA . GLY A 1 199 ? 62.690 17.280 33.803 1.00 57.36 199 GLY A CA 1
ATOM 1592 C C . GLY A 1 199 ? 62.815 16.531 35.116 1.00 61.96 199 GLY A C 1
ATOM 1593 O O . GLY A 1 199 ? 62.222 16.933 36.121 1.00 60.48 199 GLY A O 1
ATOM 1594 N N . HIS A 1 200 ? 63.581 15.438 35.097 1.00 62.88 200 HIS A N 1
ATOM 1595 C CA A HIS A 1 200 ? 63.766 14.572 36.261 0.50 66.58 200 HIS A CA 1
ATOM 1596 C CA B HIS A 1 200 ? 63.765 14.593 36.277 0.50 67.11 200 HIS A CA 1
ATOM 1597 C C . HIS A 1 200 ? 65.247 14.282 36.501 1.00 70.79 200 HIS A C 1
ATOM 1598 O O . HIS A 1 200 ? 65.648 13.116 36.640 1.00 71.63 200 HIS A O 1
ATOM 1611 N N . HIS A 1 201 ? 66.054 15.343 36.538 1.00 77.39 201 HIS A N 1
ATOM 1612 C CA . HIS A 1 201 ? 67.497 15.238 36.769 1.00 84.93 201 HIS A CA 1
ATOM 1613 C C . HIS A 1 201 ? 67.915 16.052 37.992 1.00 86.80 201 HIS A C 1
ATOM 1614 O O . HIS A 1 201 ? 68.058 15.514 39.091 1.00 88.34 201 HIS A O 1
#

Solvent-accessible surface area: 10572 Å² total

Nearest PDB structures (foldseek):
  3m9l-assembly1_A  TM=1.005E+00  e=5.600E-38  Pseudomonas protegens Pf-5
  3qu4-assembly5_E  TM=6.785E-01  e=2.364E-07  Bacteroides thetaiotaomicron
  3sd7-assembly1_A  TM=6.540E-01  e=1.962E-06  Clostridioides difficile 630
  1zs9-assembly1_A  TM=6.256E-01  e=1.054E-03  Homo sapiens
  1yns-assembly1_A  TM=5.715E-01  e=1.629E-03  Homo sapiens

Radius of gyration: 18.57 Å; Cα contacts (8 Å, |Δi|>4): 334; chains: 1; bounding box: 41×41×48 Å

Foldseek 3Di:
DLLQQQEEEEEQQAFKDWDFAPVVLCVVLVPDPVD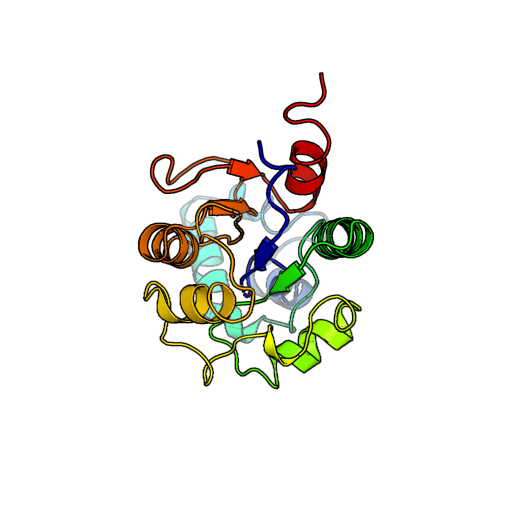DNVVVLVPDDPVSSVVSVVVCVVCVVVGTDGIATWPQNVVLLVVSLVVVGAYAYAYQADLVVVCVVCVVHVNNVSHDSLRYHYNVRADDFLDQGSVVVVCVVVVHDLCSEEHADVRQLSNSVNNVHAYEHECCPDCPPVVSHPYYHPGNNRVSVCSVPPPPD

Secondary structure (DSSP, 8-state):
-GGG--EEEE---SSEEEEE-HHHHHHHTT--TTS-HHHHHHHS-HHHHHHHHHHHHHTHHHHEEEEEEPTTHHHHHHHHHHTT-EEEEE-SS-HHHHHHHHHHTT-GGGS-GGGEE-TTTSPPTTSSHHHHHHHHHTT--TT---BSSHHHHHHHHHHT---EE-SSSS-S-GGG-SEE-SSHHHHHHHHHHTT--

InterPro domains:
  IPR006439 HAD hydrolase, subfamily IA [TIGR01509] (8-170)
  IPR006439 HAD hydrolase, subfamily IA [TIGR01549] (10-164)
  IPR023214 HAD superfamily [G3DSA:3.40.50.1000] (8-189)
  IPR036412 HAD-like superfamily [SSF56784] (6-195)

B-factor: mean 26.59, std 11.96, range [11.5, 98.24]